Protein AF-A0A349Z4Z2-F1 (afdb_monomer)

Sequence (347 aa):
CITGTKEQMMAISGTLSLHGIATVAIDLPLHGSRGFDVDGDGADDISATFVSPTHFMNLASLPTARDNVRQGMADLLGLRLGLNAVADMTATQAIDLDVSKVSVMGVSLGAITGANFAAMANSTLGNDTLDGMFAINAASLESPASGIATFLMESPDFGPLLKALLLSESSEDFVAYVGQVYGENATEAQLREAYTDFVALLDAEARAEVEAVFAQFNFAAQTILDAGDPTAYAGMLGATTPVHFMSVVGDGGENLPDQVNPVVTSLPLAGQHPMAAMIGLEQVTSTISSETGTVSGQVRFNSGAHASSLSPAADPAVTREMQLQVGGFIKSEAQALPITNTDVVAN

Solvent-accessible surface area (backbone atoms only — not comparable to full-atom values): 17744 Å² total; per-residue (Å²): 69,65,58,36,43,38,72,55,50,61,62,39,41,64,56,26,45,78,48,74,39,86,82,86,74,69,58,46,72,28,14,53,96,44,37,40,53,86,85,72,84,83,55,56,72,46,14,12,40,84,62,38,56,56,64,47,48,26,85,94,42,45,62,54,22,20,47,40,41,44,46,35,21,50,51,50,51,51,49,44,45,49,55,76,65,71,72,63,83,51,98,76,64,75,67,81,77,65,67,87,72,34,64,48,75,22,34,26,55,41,11,36,31,40,47,43,27,51,22,56,28,49,42,81,79,87,39,74,72,62,27,59,47,39,39,52,52,30,38,36,29,30,34,32,46,8,34,60,40,54,20,42,62,65,6,73,65,47,11,39,39,56,52,26,57,51,32,61,78,73,30,72,66,53,42,51,48,42,41,72,76,62,35,96,76,59,49,71,70,52,36,25,53,45,36,58,54,52,59,69,70,45,54,77,66,61,42,48,53,54,50,49,51,51,51,54,49,34,55,55,44,34,67,58,25,40,92,44,27,38,69,76,27,25,54,52,20,45,73,60,36,38,35,45,35,39,39,36,60,17,65,88,64,88,35,48,40,24,47,52,49,18,46,66,54,99,48,86,59,17,4,26,53,33,34,40,51,50,29,67,44,49,80,44,66,57,60,46,71,36,96,89,52,64,43,61,24,30,38,37,19,26,41,36,45,59,54,22,55,58,37,50,83,71,28,52,68,44,13,51,42,46,41,49,24,49,27,43,17,60,62,47,60,19,18,27,45,53,59,89,57,55,89,45,39,42,130

Mean predicted aligned error: 3.77 Å

pLDDT: mean 95.5, std 4.07, range [72.81, 98.94]

Secondary structure (DSSP, 8-state):
-TT--GGGGHHHHHHHHHTT------PPTTSGGG-B-SSSSSS-SB-TTTT-THHHH-TT-HHHHHHHHHHHHHHHHHHHHHHTT----STT------TTS-EEEEETHHHHHHHHHHHHHTS--S-HHHHHHH--SEEEEES--B-HHHHHHH-TTTHHHHHHHHHHHH-HHHHHHHHHHT-TT--HHHHHHHHHHHHHHS-HHHHHHHHHHHHHHHHHHHHHHGGGSGGGTHHHHHHHS-EEEEEE---SSSSPPPSSS-SS-SSTTSBHHHHHHHHTPPB--S-EE-SSS---EEEEESS--TTTTT-TTS-HHHHHHHHHHHHHHHHTTTSEE--S-GGGB--

Foldseek 3Di:
DLQDAQCLCVLLQVLLVVLVHHDDGHGQAQEDPRADDPPPPPDGPQHSNRHNSCSCCVLVDNLSVLVSLVVLLVVLQVVLLCVVVDDPPDPVSPDDDPSQQAEDEAFESGLFSRLQNQLVLCDDPVDPVSNSSSHHLAYEHFWYKFLVLFQQCVFLVRNLLVLLVLCCVVPPPLVVQCCVPPNDDDDSVRSSVSSVVVLVPDDPVVNVVSVVSSVVSSVVSSVSNVSSTLLVRLLSSLVGHAYEYEWACAQVPPAHGARGFACDGPDCCIGRVNSCVSSVAAEDLAKDFAPPDAHHHYWYFNHDYRPLCSDCPTPVVSVVQSSCQVSVCSSVSRRMRHGPDSVGTDD

Radius of gyration: 20.99 Å; Cα contacts (8 Å, |Δi|>4): 675; chains: 1; bounding box: 56×49×62 Å

Structure (mmCIF, N/CA/C/O backbone):
data_AF-A0A349Z4Z2-F1
#
_entry.id   AF-A0A349Z4Z2-F1
#
loop_
_atom_site.group_PDB
_atom_site.id
_atom_site.type_symbol
_atom_site.label_atom_id
_atom_site.label_alt_id
_atom_site.label_comp_id
_atom_site.label_asym_id
_atom_site.label_entity_id
_atom_site.label_seq_id
_atom_site.pdbx_PDB_ins_code
_atom_site.Cartn_x
_atom_site.Cartn_y
_atom_site.Cartn_z
_atom_site.occupancy
_atom_site.B_iso_or_equiv
_atom_site.auth_seq_id
_atom_site.auth_comp_id
_atom_site.auth_asym_id
_atom_site.auth_atom_id
_atom_site.pdbx_PDB_model_num
ATOM 1 N N . CYS A 1 1 ? -4.699 3.036 -3.491 1.00 81.69 1 CYS A N 1
ATOM 2 C CA . CYS A 1 1 ? -3.727 2.643 -4.540 1.00 81.69 1 CYS A CA 1
ATOM 3 C C . CYS A 1 1 ? -2.928 3.841 -5.034 1.00 81.69 1 CYS A C 1
ATOM 5 O O . CYS A 1 1 ? -3.409 4.955 -4.882 1.00 81.69 1 CYS A O 1
ATOM 7 N N . ILE A 1 2 ? -1.750 3.605 -5.630 1.00 85.00 2 ILE A N 1
ATOM 8 C CA . ILE A 1 2 ? -0.845 4.644 -6.180 1.00 85.00 2 ILE A CA 1
ATOM 9 C C . ILE A 1 2 ? -1.419 5.418 -7.383 1.00 85.00 2 ILE A C 1
ATOM 11 O O . ILE A 1 2 ? -0.947 6.488 -7.730 1.00 85.00 2 ILE A O 1
ATOM 15 N N . THR A 1 3 ? -2.460 4.890 -8.019 1.00 85.25 3 THR A N 1
ATOM 16 C CA . THR A 1 3 ? -3.234 5.582 -9.063 1.00 85.25 3 THR A CA 1
ATOM 17 C C . THR A 1 3 ? -4.627 5.980 -8.569 1.00 85.25 3 THR A C 1
ATOM 19 O O . THR A 1 3 ? -5.519 6.285 -9.353 1.00 85.25 3 THR A O 1
ATOM 22 N N . GLY A 1 4 ? -4.860 5.908 -7.255 1.00 89.69 4 GLY A N 1
ATOM 23 C CA . GLY A 1 4 ? -6.179 6.087 -6.657 1.00 89.69 4 GLY A CA 1
ATOM 24 C C . GLY A 1 4 ? -6.554 7.537 -6.373 1.00 89.69 4 GLY A C 1
ATOM 25 O O . GLY A 1 4 ? -5.747 8.451 -6.533 1.00 89.69 4 GLY A O 1
ATOM 26 N N . THR A 1 5 ? -7.781 7.725 -5.888 1.00 95.06 5 THR A N 1
ATOM 27 C CA . THR A 1 5 ? -8.272 8.987 -5.313 1.00 95.06 5 THR A CA 1
ATOM 28 C C . THR A 1 5 ? -9.048 8.703 -4.033 1.00 95.06 5 THR A C 1
ATOM 30 O O . THR A 1 5 ? -9.507 7.576 -3.811 1.00 95.06 5 THR A O 1
ATOM 33 N N . LYS A 1 6 ? -9.239 9.718 -3.188 1.00 94.94 6 LYS A N 1
ATOM 34 C CA . LYS A 1 6 ? -10.041 9.606 -1.960 1.00 94.94 6 LYS A CA 1
ATOM 35 C C . LYS A 1 6 ? -11.474 9.122 -2.211 1.00 94.94 6 LYS A C 1
ATOM 37 O O . LYS A 1 6 ? -12.029 8.408 -1.378 1.00 94.94 6 LYS A O 1
ATOM 42 N N . GLU A 1 7 ? -12.069 9.448 -3.361 1.00 95.69 7 GLU A N 1
ATOM 43 C CA . GLU A 1 7 ? -13.436 9.052 -3.724 1.00 95.69 7 GLU A CA 1
ATOM 44 C C . GLU A 1 7 ? -13.587 7.535 -3.889 1.00 95.69 7 GLU A C 1
ATOM 46 O O . GLU A 1 7 ? -14.691 7.018 -3.724 1.00 95.69 7 GLU A O 1
ATOM 51 N N . GLN A 1 8 ? -12.501 6.794 -4.136 1.00 95.06 8 GLN A N 1
ATOM 52 C CA . GLN A 1 8 ? -12.546 5.329 -4.220 1.00 95.06 8 GLN A CA 1
ATOM 53 C C . GLN A 1 8 ? -13.017 4.678 -2.914 1.00 95.06 8 GLN A C 1
ATOM 55 O O . GLN A 1 8 ? -13.591 3.590 -2.950 1.00 95.06 8 GLN A O 1
ATOM 60 N N . MET A 1 9 ? -12.874 5.360 -1.771 1.00 94.69 9 MET A N 1
ATOM 61 C CA . MET A 1 9 ? -13.427 4.885 -0.500 1.00 94.69 9 MET A CA 1
ATOM 62 C C . MET A 1 9 ? -14.948 4.710 -0.539 1.00 94.69 9 MET A C 1
ATOM 64 O O . MET A 1 9 ? -15.474 3.869 0.188 1.00 94.69 9 MET A O 1
ATOM 68 N N . MET A 1 10 ? -15.660 5.403 -1.438 1.00 95.19 10 MET A N 1
ATOM 69 C CA . MET A 1 10 ? -17.103 5.221 -1.635 1.00 95.19 10 MET A CA 1
ATOM 70 C C . MET A 1 10 ? -17.493 3.767 -1.927 1.00 95.19 10 MET A C 1
ATOM 72 O O . MET A 1 10 ? -18.607 3.369 -1.588 1.00 95.19 10 MET A O 1
ATOM 76 N N . ALA A 1 11 ? -16.587 2.968 -2.502 1.00 95.75 11 ALA A N 1
ATOM 77 C CA . ALA A 1 11 ? -16.817 1.552 -2.776 1.00 95.75 11 ALA A CA 1
ATOM 78 C C . ALA A 1 11 ? -17.067 0.715 -1.507 1.00 95.75 11 ALA A C 1
ATOM 80 O O . ALA A 1 11 ? -17.774 -0.291 -1.575 1.00 95.75 11 ALA A O 1
ATOM 81 N N . ILE A 1 12 ? -16.530 1.134 -0.354 1.00 96.50 12 ILE A N 1
ATOM 82 C CA . ILE A 1 12 ? -16.706 0.452 0.937 1.00 96.50 12 ILE A CA 1
ATOM 83 C C . ILE A 1 12 ? -17.481 1.290 1.967 1.00 96.50 12 ILE A C 1
ATOM 85 O O . ILE A 1 12 ? -18.069 0.724 2.890 1.00 96.50 12 ILE A O 1
ATOM 89 N N . SER A 1 13 ? -17.578 2.615 1.796 1.00 96.25 13 SER A N 1
ATOM 90 C CA . SER A 1 13 ? -18.285 3.514 2.728 1.00 96.25 13 SER A CA 1
ATOM 91 C C . SER A 1 13 ? -19.721 3.078 3.033 1.00 96.25 13 SER A C 1
ATOM 93 O O . SER A 1 13 ? -20.191 3.264 4.154 1.00 96.25 13 SER A O 1
ATOM 95 N N . GLY A 1 14 ? -20.424 2.466 2.072 1.00 94.69 14 GLY A N 1
ATOM 96 C CA . GLY A 1 14 ? -21.762 1.907 2.298 1.00 94.69 14 GLY A CA 1
ATOM 97 C C . GLY A 1 14 ? -21.765 0.786 3.344 1.00 94.69 14 GLY A C 1
ATOM 98 O O . GLY A 1 14 ? -22.567 0.813 4.277 1.00 94.69 14 GLY A O 1
ATOM 99 N N . THR A 1 15 ? -20.828 -0.159 3.238 1.00 94.88 15 THR A N 1
ATOM 100 C CA . THR A 1 15 ? -20.646 -1.244 4.214 1.00 94.88 15 THR A CA 1
ATOM 101 C C . THR A 1 15 ? -20.227 -0.692 5.576 1.00 94.88 15 THR A C 1
ATOM 103 O O . THR A 1 15 ? -20.811 -1.066 6.590 1.00 94.88 15 THR A O 1
ATOM 106 N N . LEU A 1 16 ? -19.292 0.262 5.617 1.00 96.88 16 LEU A N 1
ATOM 107 C CA . LEU A 1 16 ? -18.886 0.924 6.864 1.00 96.88 16 LEU A CA 1
ATOM 108 C C . LEU A 1 16 ? -20.066 1.646 7.538 1.00 96.88 16 LEU A C 1
ATOM 110 O O . LEU A 1 16 ? -20.285 1.487 8.739 1.00 96.88 16 LEU A O 1
ATOM 114 N N . SER A 1 17 ? -20.902 2.332 6.757 1.00 95.62 17 SER A N 1
ATOM 115 C CA . SER A 1 17 ? -22.096 3.022 7.261 1.00 95.62 17 SER A CA 1
ATOM 116 C C . SER A 1 17 ? -23.118 2.052 7.864 1.00 95.62 17 SER A C 1
ATOM 118 O O . SER A 1 17 ? -23.676 2.330 8.923 1.00 95.62 17 SER A O 1
ATOM 120 N N . LEU A 1 18 ? -23.327 0.875 7.256 1.00 95.19 18 LEU A N 1
ATOM 121 C CA . LEU A 1 18 ? -24.173 -0.188 7.832 1.00 95.19 18 LEU A CA 1
ATOM 122 C C . LEU A 1 18 ? -23.632 -0.712 9.173 1.00 95.19 18 LEU A C 1
ATOM 124 O O . LEU A 1 18 ? -24.392 -1.218 10.002 1.00 95.19 18 LEU A O 1
ATOM 128 N N . HIS A 1 19 ? -22.327 -0.572 9.399 1.00 95.31 19 HIS A N 1
ATOM 129 C CA . HIS A 1 19 ? -21.660 -0.890 10.656 1.00 95.31 19 HIS A CA 1
ATOM 130 C C . HIS A 1 19 ? -21.615 0.285 11.650 1.00 95.31 19 HIS A C 1
ATOM 132 O O . HIS A 1 19 ? -21.109 0.103 12.756 1.00 95.31 19 HIS A O 1
ATOM 138 N N . GLY A 1 20 ? -22.202 1.440 11.312 1.00 94.31 20 GLY A N 1
ATOM 139 C CA . GLY A 1 20 ? -22.216 2.638 12.157 1.00 94.31 20 GLY A CA 1
ATOM 140 C C . GLY A 1 20 ? -20.911 3.434 12.116 1.00 94.31 20 GLY A C 1
ATOM 141 O O . GLY A 1 20 ? -20.623 4.172 13.051 1.00 94.31 20 GLY A O 1
ATOM 142 N N . ILE A 1 21 ? -20.110 3.262 11.064 1.00 95.56 21 ILE A N 1
ATOM 143 C CA . ILE A 1 21 ? -18.795 3.887 10.912 1.00 95.56 21 ILE A CA 1
ATOM 144 C C . ILE A 1 21 ? -18.890 4.980 9.848 1.00 95.56 21 ILE A C 1
ATOM 146 O O . ILE A 1 21 ? -19.243 4.711 8.698 1.00 95.56 21 ILE A O 1
ATOM 150 N N . ALA A 1 22 ? -18.542 6.209 10.223 1.00 94.44 22 ALA A N 1
ATOM 151 C CA . ALA A 1 22 ? -18.366 7.304 9.278 1.00 94.44 22 ALA A CA 1
ATOM 152 C C . ALA A 1 22 ? -17.003 7.195 8.577 1.00 94.44 22 ALA A C 1
ATOM 154 O O . ALA A 1 22 ? -15.995 6.858 9.199 1.00 94.44 22 ALA A O 1
ATOM 155 N N . THR A 1 23 ? -16.959 7.506 7.283 1.00 95.06 23 THR A N 1
ATOM 156 C CA . THR A 1 23 ? -15.724 7.476 6.489 1.00 95.06 23 THR A CA 1
ATOM 157 C C . THR A 1 23 ? -15.252 8.891 6.189 1.00 95.06 23 THR A C 1
ATOM 159 O O . THR A 1 23 ? -16.008 9.705 5.662 1.00 95.06 23 THR A O 1
ATOM 162 N N . VAL A 1 24 ? -13.980 9.166 6.478 1.00 95.00 24 VAL A N 1
ATOM 163 C CA . VAL A 1 24 ? -13.286 10.397 6.084 1.00 95.00 24 VAL A CA 1
ATOM 164 C C . VAL A 1 24 ? -12.062 9.997 5.270 1.00 95.00 24 VAL A C 1
ATOM 166 O O . VAL A 1 24 ? -11.309 9.119 5.686 1.00 95.00 24 VAL A O 1
ATOM 169 N N . ALA A 1 25 ? -11.874 10.614 4.105 1.00 95.75 25 ALA A N 1
ATOM 170 C CA . ALA A 1 25 ? -10.791 10.288 3.185 1.00 95.75 25 ALA A CA 1
ATOM 171 C C . ALA A 1 25 ? -10.134 11.564 2.651 1.00 95.75 25 ALA A C 1
ATOM 173 O O . ALA A 1 25 ? -10.809 12.562 2.390 1.00 95.75 25 ALA A O 1
ATOM 174 N N . ILE A 1 26 ? -8.816 11.514 2.474 1.00 96.44 26 ILE A N 1
ATOM 175 C CA . ILE A 1 26 ? -8.006 12.590 1.899 1.00 96.44 26 ILE A CA 1
ATOM 176 C C . ILE A 1 26 ? -7.135 12.026 0.782 1.00 96.44 26 ILE A C 1
ATOM 178 O O . ILE A 1 26 ? -6.801 10.841 0.788 1.00 96.44 26 ILE A O 1
ATOM 182 N N . ASP A 1 27 ? -6.763 12.876 -0.171 1.00 97.12 27 ASP A N 1
ATOM 183 C CA . ASP A 1 27 ? -5.806 12.493 -1.203 1.00 97.12 27 ASP A CA 1
ATOM 184 C C . ASP A 1 27 ? -4.379 12.510 -0.644 1.00 97.12 27 ASP A C 1
ATOM 186 O O . ASP A 1 27 ? -3.985 13.426 0.088 1.00 97.12 27 ASP A O 1
ATOM 190 N N . LEU A 1 28 ? -3.583 11.516 -1.036 1.00 96.00 28 LEU A N 1
ATOM 191 C CA . LEU A 1 28 ? -2.134 11.524 -0.836 1.00 96.00 28 LEU A CA 1
ATOM 192 C C . LEU A 1 28 ? -1.466 12.609 -1.703 1.00 96.00 28 LEU A C 1
ATOM 194 O O . LEU A 1 28 ? -2.082 13.110 -2.648 1.00 96.00 28 LEU A O 1
ATOM 198 N N . PRO A 1 29 ? -0.207 12.991 -1.413 1.00 95.81 29 PRO A N 1
ATOM 199 C CA . PRO A 1 29 ? 0.546 13.895 -2.279 1.00 95.81 29 PRO A CA 1
ATOM 200 C C . PRO A 1 29 ? 0.513 13.432 -3.741 1.00 95.81 29 PRO A C 1
ATOM 202 O O . PRO A 1 29 ? 0.676 12.241 -4.007 1.00 95.81 29 PRO A O 1
ATOM 205 N N . LEU A 1 30 ? 0.304 14.365 -4.676 1.00 95.75 30 LEU A N 1
ATOM 206 C CA . LEU A 1 30 ? 0.238 14.112 -6.124 1.00 95.75 30 LEU A CA 1
ATOM 207 C C . LEU A 1 30 ? -0.927 13.225 -6.592 1.00 95.75 30 LEU A C 1
ATOM 209 O O . LEU A 1 30 ? -0.918 12.785 -7.736 1.00 95.75 30 LEU A O 1
ATOM 213 N N . HIS A 1 31 ? -1.917 12.938 -5.747 1.00 96.50 31 HIS A N 1
ATOM 214 C CA . HIS A 1 31 ? -3.093 12.150 -6.125 1.00 96.50 31 HIS A CA 1
ATOM 215 C C . HIS A 1 31 ? -4.357 13.005 -6.151 1.00 96.50 31 HIS A C 1
ATOM 217 O O . HIS A 1 31 ? -4.459 13.982 -5.409 1.00 96.50 31 HIS A O 1
ATOM 223 N N . GLY A 1 32 ? -5.347 12.595 -6.947 1.00 94.38 32 GLY A N 1
ATOM 224 C CA . GLY A 1 32 ? -6.675 13.211 -6.978 1.00 94.38 32 GLY A CA 1
ATOM 225 C C . GLY A 1 32 ? -6.595 14.733 -7.085 1.00 94.38 32 GLY A C 1
ATOM 226 O O . GLY A 1 32 ? -5.944 15.262 -7.975 1.00 94.38 32 GLY A O 1
ATOM 227 N N . SER A 1 33 ? -7.192 15.455 -6.136 1.00 94.25 33 SER A N 1
ATOM 228 C CA . SER A 1 33 ? -7.185 16.927 -6.133 1.00 94.25 33 SER A CA 1
ATOM 229 C C . SER A 1 33 ? -5.870 17.567 -5.653 1.00 94.25 33 SER A C 1
ATOM 231 O O . SER A 1 33 ? -5.866 18.731 -5.258 1.00 94.25 33 SER A O 1
ATOM 233 N N . ARG A 1 34 ? -4.770 16.810 -5.596 1.00 94.75 34 ARG A N 1
ATOM 234 C CA . ARG A 1 34 ? -3.436 17.270 -5.171 1.00 94.75 34 ARG A CA 1
ATOM 235 C C . ARG A 1 34 ? -2.372 17.103 -6.257 1.00 94.75 34 ARG A C 1
ATOM 237 O O . ARG A 1 34 ? -1.184 17.101 -5.923 1.00 94.75 34 ARG A O 1
ATOM 244 N N . GLY A 1 35 ? -2.778 16.922 -7.512 1.00 92.88 35 GLY A N 1
ATOM 245 C CA . GLY A 1 35 ? -1.884 17.109 -8.650 1.00 92.88 35 GLY A CA 1
ATOM 246 C C . GLY A 1 35 ? -1.591 18.589 -8.911 1.00 92.88 35 GLY A C 1
ATOM 247 O O . GLY A 1 35 ? -2.119 19.475 -8.230 1.00 92.88 35 GLY A O 1
ATOM 248 N N . PHE A 1 36 ? -0.686 18.839 -9.853 1.00 94.81 36 PHE A N 1
ATOM 249 C CA . PHE A 1 36 ? -0.315 20.186 -10.275 1.00 94.81 36 PHE A CA 1
ATOM 250 C C . PHE A 1 36 ? -0.578 20.373 -11.765 1.00 94.81 36 PHE A C 1
ATOM 252 O O . PHE A 1 36 ? 0.026 19.677 -12.580 1.00 94.81 36 PHE A O 1
ATOM 259 N N . ASP A 1 37 ? -1.416 21.356 -12.074 1.00 94.25 37 ASP A N 1
ATOM 260 C CA . ASP A 1 37 ? -1.573 21.996 -13.380 1.00 94.25 37 ASP A CA 1
ATOM 261 C C . ASP A 1 37 ? -0.584 23.175 -13.441 1.00 94.25 37 ASP A C 1
ATOM 263 O O . ASP A 1 37 ? -0.714 24.151 -12.687 1.00 94.25 37 ASP A O 1
ATOM 267 N N . VAL A 1 38 ? 0.479 23.040 -14.238 1.00 95.56 38 VAL A N 1
ATOM 268 C CA . VAL A 1 38 ? 1.568 24.026 -14.305 1.00 95.56 38 VAL A CA 1
ATOM 269 C C . VAL A 1 38 ? 1.420 24.998 -15.473 1.00 95.56 38 VAL A C 1
ATOM 271 O O . VAL A 1 38 ? 2.078 26.045 -15.458 1.00 95.56 38 VAL A O 1
ATOM 274 N N . ASP A 1 39 ? 0.571 24.693 -16.456 1.00 94.94 39 ASP A N 1
ATOM 275 C CA . ASP A 1 39 ? 0.337 25.531 -17.635 1.00 94.94 39 ASP A CA 1
ATOM 276 C C . ASP A 1 39 ? -1.037 26.236 -17.651 1.00 94.94 39 ASP A C 1
ATOM 278 O O . ASP A 1 39 ? -1.237 27.201 -18.399 1.00 94.94 39 ASP A O 1
ATOM 282 N N . GLY A 1 40 ? -1.922 25.867 -16.726 1.00 93.56 40 GLY A N 1
ATOM 283 C CA . GLY A 1 40 ? -3.224 26.471 -16.478 1.00 93.56 40 GLY A CA 1
ATOM 284 C C . GLY A 1 40 ? -4.322 26.008 -17.434 1.00 93.56 40 GLY A C 1
ATOM 285 O O . GLY A 1 40 ? -5.300 26.750 -17.605 1.00 93.56 40 GLY A O 1
ATOM 286 N N . ASP A 1 41 ? -4.172 24.857 -18.094 1.00 94.81 41 ASP A N 1
ATOM 287 C CA . ASP A 1 41 ? -5.155 24.331 -19.047 1.00 94.81 41 ASP A CA 1
ATOM 288 C C . ASP A 1 41 ? -6.332 23.578 -18.38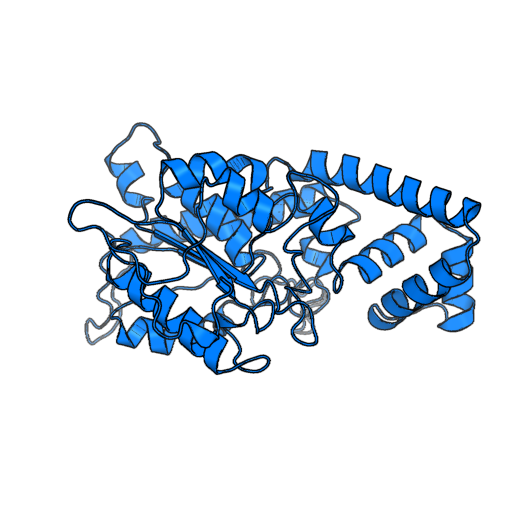9 1.00 94.81 41 ASP A C 1
ATOM 290 O O . ASP A 1 41 ? -7.349 23.304 -19.042 1.00 94.81 41 ASP A O 1
ATOM 294 N N . GLY A 1 42 ? -6.253 23.342 -17.075 1.00 91.94 42 GLY A N 1
ATOM 295 C CA . GLY A 1 42 ? -7.256 22.644 -16.279 1.00 91.94 42 GLY A CA 1
ATOM 296 C C . GLY A 1 42 ? -7.048 21.131 -16.168 1.00 91.94 42 GLY A C 1
ATOM 297 O O . GLY A 1 42 ? -7.907 20.464 -15.580 1.00 91.94 42 GLY A O 1
ATOM 298 N N . ALA A 1 43 ? -5.958 20.585 -16.709 1.00 93.81 43 ALA A N 1
ATOM 299 C CA . ALA A 1 43 ? -5.499 19.221 -16.497 1.00 93.81 43 ALA A CA 1
ATOM 300 C C . ALA A 1 43 ? -4.206 19.208 -15.667 1.00 93.81 43 ALA A C 1
ATOM 302 O O . ALA A 1 43 ? -3.375 20.102 -15.747 1.00 93.81 43 ALA A O 1
ATOM 303 N N . ASP A 1 44 ? -4.029 18.175 -14.843 1.00 94.56 44 ASP A N 1
ATOM 304 C CA . ASP A 1 44 ? -2.777 18.028 -14.102 1.00 94.56 44 ASP A CA 1
ATOM 305 C C . ASP A 1 44 ? -1.650 17.588 -15.048 1.00 94.56 44 ASP A C 1
ATOM 307 O O . ASP A 1 44 ? -1.784 16.575 -15.734 1.00 94.56 44 ASP A O 1
ATOM 311 N N . ASP A 1 45 ? -0.502 18.259 -14.978 1.00 94.81 45 ASP A N 1
ATOM 312 C CA . ASP A 1 45 ? 0.761 17.828 -15.589 1.00 94.81 45 ASP A CA 1
ATOM 313 C C . ASP A 1 45 ? 1.541 16.881 -14.672 1.00 94.81 45 ASP A C 1
ATOM 315 O O . ASP A 1 45 ? 2.250 15.975 -15.116 1.00 94.81 45 ASP A O 1
ATOM 319 N N . ILE A 1 46 ? 1.418 17.085 -13.357 1.00 94.00 46 ILE A N 1
ATOM 320 C CA . ILE A 1 46 ? 2.116 16.300 -12.337 1.00 94.00 46 ILE A CA 1
ATOM 321 C C . ILE A 1 46 ? 1.083 15.652 -11.423 1.00 94.00 46 ILE A C 1
ATOM 323 O O . ILE A 1 46 ? 0.672 16.213 -10.407 1.00 94.00 46 ILE A O 1
ATOM 327 N N . SER A 1 47 ? 0.681 14.435 -11.782 1.00 94.81 47 SER A N 1
ATOM 328 C CA . SER A 1 47 ? -0.230 13.611 -10.986 1.00 94.81 47 SER A CA 1
ATOM 329 C C . SER A 1 47 ? 0.122 12.129 -11.082 1.00 94.81 47 SER A C 1
ATOM 331 O O . SER A 1 47 ? 0.409 11.622 -12.167 1.00 94.81 47 SER A O 1
ATOM 333 N N . ALA A 1 48 ? 0.079 11.436 -9.945 1.00 95.00 48 ALA A N 1
ATOM 334 C CA . ALA A 1 48 ? 0.175 9.983 -9.844 1.00 95.00 48 ALA A CA 1
ATOM 335 C C . ALA A 1 48 ? -1.126 9.281 -10.261 1.00 95.00 48 ALA A C 1
ATOM 337 O O . ALA A 1 48 ? -1.104 8.142 -10.722 1.00 95.00 48 ALA A O 1
ATOM 338 N N . THR A 1 49 ? -2.255 9.982 -10.135 1.00 93.31 49 THR A N 1
ATOM 339 C CA . THR A 1 49 ? -3.577 9.488 -10.531 1.00 93.31 49 THR A CA 1
ATOM 340 C C . THR A 1 49 ? -3.809 9.654 -12.030 1.00 93.31 49 THR A C 1
ATOM 342 O O . THR A 1 49 ? -4.244 8.710 -12.684 1.00 93.31 49 THR A O 1
ATOM 345 N N . PHE A 1 50 ? -3.567 10.856 -12.562 1.00 92.94 50 PHE A N 1
ATOM 346 C CA . PHE A 1 50 ? -4.051 11.236 -13.894 1.00 92.94 50 PHE A CA 1
ATOM 347 C C . PHE A 1 50 ? -2.981 11.219 -14.986 1.00 92.94 50 PHE A C 1
ATOM 349 O O . PHE A 1 50 ? -3.343 11.159 -16.158 1.00 92.94 50 PHE A O 1
ATOM 356 N N . VAL A 1 51 ? -1.692 11.243 -14.621 1.00 93.06 51 VAL A N 1
ATOM 357 C CA . VAL A 1 51 ? -0.591 11.313 -15.596 1.00 93.06 51 VAL A CA 1
ATOM 358 C C . VAL A 1 51 ? 0.278 10.066 -15.555 1.00 93.06 51 VAL A C 1
ATOM 360 O O . VAL A 1 51 ? 0.302 9.307 -16.518 1.00 93.06 51 VAL A O 1
ATOM 363 N N . SER A 1 52 ? 0.979 9.826 -14.445 1.00 92.00 52 SER A N 1
ATOM 364 C CA . SER A 1 52 ? 1.852 8.660 -14.311 1.00 92.00 52 SER A CA 1
ATOM 365 C C . SER A 1 52 ? 2.050 8.273 -12.848 1.00 92.00 52 SER A C 1
ATOM 367 O O . SER A 1 52 ? 2.490 9.118 -12.062 1.00 92.00 52 SER A O 1
ATOM 369 N N . PRO A 1 53 ? 1.869 6.991 -12.468 1.00 88.31 53 PRO A N 1
ATOM 370 C CA . PRO A 1 53 ? 2.176 6.522 -11.113 1.00 88.31 53 PRO A CA 1
ATOM 371 C C . PRO A 1 53 ? 3.645 6.760 -10.724 1.00 88.31 53 PRO A C 1
ATOM 373 O O . PRO A 1 53 ? 3.979 6.826 -9.538 1.00 88.31 53 PRO A O 1
ATOM 376 N N . THR A 1 54 ? 4.534 6.937 -11.707 1.00 90.69 54 THR A N 1
ATOM 377 C CA . THR A 1 54 ? 5.952 7.221 -11.468 1.00 90.69 54 THR A CA 1
ATOM 378 C C . THR A 1 54 ? 6.190 8.605 -10.866 1.00 90.69 54 THR A C 1
ATOM 380 O O . THR A 1 54 ? 7.208 8.792 -10.206 1.00 90.69 54 THR A O 1
ATOM 383 N N . HIS A 1 55 ? 5.251 9.551 -10.980 1.00 93.44 55 HIS A N 1
ATOM 384 C CA . HIS A 1 55 ? 5.384 10.880 -10.374 1.00 93.44 55 HIS A CA 1
ATOM 385 C C . HIS A 1 55 ? 5.478 10.832 -8.848 1.00 93.44 55 HIS A C 1
ATOM 387 O O . HIS A 1 55 ? 6.225 11.606 -8.249 1.00 93.44 55 HIS A O 1
ATOM 393 N N . PHE A 1 56 ? 4.778 9.891 -8.212 1.00 92.81 56 PHE A N 1
ATOM 394 C CA . PHE A 1 56 ? 4.887 9.700 -6.769 1.00 92.81 56 PHE A CA 1
ATOM 395 C C . PHE A 1 56 ? 6.260 9.144 -6.368 1.00 92.81 56 PHE A C 1
ATOM 397 O O . PHE A 1 56 ? 6.838 9.589 -5.376 1.00 92.81 56 PHE A O 1
ATOM 404 N N . MET A 1 57 ? 6.781 8.193 -7.153 1.00 88.00 57 MET A N 1
ATOM 405 C CA . MET A 1 57 ? 8.040 7.489 -6.883 1.00 88.00 57 MET A CA 1
ATOM 406 C C . MET A 1 57 ? 9.295 8.207 -7.384 1.00 88.00 57 MET A C 1
ATOM 408 O O . MET A 1 57 ? 10.387 7.856 -6.951 1.00 88.00 57 MET A O 1
ATOM 412 N N . ASN A 1 58 ? 9.147 9.168 -8.293 1.00 86.88 58 ASN A N 1
ATOM 413 C CA . ASN A 1 58 ? 10.187 10.033 -8.844 1.00 86.88 58 ASN A CA 1
ATOM 414 C C . ASN A 1 58 ? 11.576 9.364 -8.913 1.00 86.88 58 ASN A C 1
ATOM 416 O O . ASN A 1 58 ? 12.453 9.644 -8.096 1.00 86.88 58 ASN A O 1
ATOM 420 N N . LEU A 1 59 ? 11.782 8.472 -9.888 1.00 83.88 59 LEU A N 1
ATOM 421 C CA . LEU A 1 59 ? 13.033 7.704 -10.003 1.00 83.88 59 LEU A CA 1
ATOM 422 C C . LEU A 1 59 ? 14.276 8.589 -10.178 1.00 83.88 59 LEU A C 1
ATOM 424 O O . LEU A 1 59 ? 15.367 8.191 -9.777 1.00 83.88 59 LEU A O 1
ATOM 428 N N . ALA A 1 60 ? 14.104 9.801 -10.712 1.00 83.81 60 ALA A N 1
ATOM 429 C CA . ALA A 1 60 ? 15.168 10.794 -10.837 1.00 83.81 60 ALA A CA 1
ATOM 430 C C . ALA A 1 60 ? 15.561 11.433 -9.488 1.00 83.81 60 ALA A C 1
ATOM 432 O O . ALA A 1 60 ? 16.676 11.928 -9.334 1.00 83.81 60 ALA A O 1
ATOM 433 N N . SER A 1 61 ? 14.662 11.427 -8.498 1.00 89.75 61 SER A N 1
ATOM 434 C CA . SER A 1 61 ? 14.879 11.972 -7.156 1.00 89.75 61 SER A CA 1
ATOM 435 C C . SER A 1 61 ? 14.147 11.136 -6.105 1.00 89.75 61 SER A C 1
ATOM 437 O O . SER A 1 61 ? 13.084 11.493 -5.596 1.00 89.75 61 SER A O 1
ATOM 439 N N . LEU A 1 62 ? 14.767 10.028 -5.704 1.00 92.69 62 LEU A N 1
ATOM 440 C CA . LEU A 1 62 ? 14.230 9.130 -4.676 1.00 92.69 62 LEU A CA 1
ATOM 441 C C . LEU A 1 62 ? 13.976 9.777 -3.296 1.00 92.69 62 LEU A C 1
ATOM 443 O O . LEU A 1 62 ? 13.060 9.324 -2.602 1.00 92.69 62 LEU A O 1
ATOM 447 N N . PRO A 1 63 ? 14.679 10.851 -2.868 1.00 95.25 63 PRO A N 1
ATOM 448 C CA . PRO A 1 63 ? 14.267 11.604 -1.683 1.00 95.25 63 PRO A CA 1
ATOM 449 C C . PRO A 1 63 ? 12.848 12.173 -1.793 1.00 95.25 63 PRO A C 1
ATOM 451 O O . PRO A 1 63 ? 12.143 12.224 -0.790 1.00 95.25 63 PRO A O 1
ATOM 454 N N . THR A 1 64 ? 12.400 12.541 -2.998 1.00 93.44 64 THR A N 1
ATOM 455 C CA . THR A 1 64 ? 11.026 13.004 -3.234 1.00 93.44 64 THR A CA 1
ATOM 456 C C . THR A 1 64 ? 10.020 11.897 -2.942 1.00 93.44 64 THR A C 1
ATOM 458 O O . THR A 1 64 ? 9.032 12.149 -2.264 1.00 93.44 64 THR A O 1
ATOM 461 N N . ALA A 1 65 ? 10.288 10.661 -3.365 1.00 92.81 65 ALA A N 1
ATOM 462 C CA . ALA A 1 65 ? 9.421 9.528 -3.048 1.00 92.81 65 ALA A CA 1
ATOM 463 C C . ALA A 1 65 ? 9.363 9.224 -1.553 1.00 92.81 65 ALA A C 1
ATOM 465 O O . ALA A 1 65 ? 8.277 9.061 -0.995 1.00 92.81 65 ALA A O 1
ATOM 466 N N . ARG A 1 66 ? 10.523 9.218 -0.882 1.00 95.81 66 ARG A N 1
ATOM 467 C CA . ARG A 1 66 ? 10.592 9.085 0.580 1.00 95.81 66 ARG A CA 1
ATOM 468 C C . ARG A 1 66 ? 9.721 10.142 1.259 1.00 95.81 66 ARG A C 1
ATOM 470 O O . ARG A 1 66 ? 8.937 9.827 2.155 1.00 95.81 66 ARG A O 1
ATOM 477 N N . ASP A 1 67 ? 9.872 11.395 0.843 1.00 96.19 67 ASP A N 1
ATOM 478 C CA . ASP A 1 67 ? 9.190 12.518 1.476 1.00 96.19 67 ASP A CA 1
ATOM 479 C C . ASP A 1 67 ? 7.698 12.554 1.123 1.00 96.19 67 ASP A C 1
ATOM 481 O O . ASP A 1 67 ? 6.902 12.901 1.987 1.00 96.19 67 ASP A O 1
ATOM 485 N N . ASN A 1 68 ? 7.285 12.080 -0.056 1.00 95.94 68 ASN A N 1
ATOM 486 C CA . ASN A 1 68 ? 5.876 11.871 -0.396 1.00 95.94 68 ASN A CA 1
ATOM 487 C C . ASN A 1 68 ? 5.203 10.861 0.553 1.00 95.94 68 ASN A C 1
ATOM 489 O O . ASN A 1 68 ? 4.107 11.122 1.055 1.00 95.94 68 ASN A O 1
ATOM 493 N N . VAL A 1 69 ? 5.862 9.737 0.864 1.00 96.00 69 VAL A N 1
ATOM 494 C CA . VAL A 1 69 ? 5.338 8.744 1.824 1.00 96.00 69 VAL A CA 1
ATOM 495 C C . VAL A 1 69 ? 5.252 9.332 3.236 1.00 96.00 69 VAL A C 1
ATOM 497 O O . VAL A 1 69 ? 4.226 9.203 3.909 1.00 96.00 69 VAL A O 1
ATOM 500 N N . ARG A 1 70 ? 6.299 10.038 3.681 1.00 96.81 70 ARG A N 1
ATOM 501 C CA . ARG A 1 70 ? 6.317 10.701 4.998 1.00 96.81 70 ARG A CA 1
ATOM 502 C C . ARG A 1 70 ? 5.288 11.822 5.103 1.00 96.81 70 ARG A C 1
ATOM 504 O O . ARG A 1 70 ? 4.680 11.985 6.159 1.00 96.81 70 ARG A O 1
ATOM 511 N N . GLN A 1 71 ? 5.076 12.574 4.029 1.00 96.81 71 GLN A N 1
ATOM 512 C CA . GLN A 1 71 ? 4.054 13.610 3.972 1.00 96.81 71 GLN A CA 1
ATOM 513 C C . GLN A 1 71 ? 2.659 12.989 4.044 1.00 96.81 71 GLN A C 1
ATOM 515 O O . GLN A 1 71 ? 1.839 13.480 4.806 1.00 96.81 71 GLN A O 1
ATOM 520 N N . GLY A 1 72 ? 2.406 11.868 3.358 1.00 96.81 72 GLY A N 1
ATOM 521 C CA . GLY A 1 72 ? 1.146 11.128 3.491 1.00 96.81 72 GLY A CA 1
ATOM 522 C C . GLY A 1 72 ? 0.851 10.704 4.935 1.00 96.81 72 GLY A C 1
ATOM 523 O O . GLY A 1 72 ? -0.261 10.889 5.426 1.00 96.81 72 GLY A O 1
ATOM 524 N N . MET A 1 73 ? 1.863 10.208 5.653 1.00 97.25 73 MET A N 1
ATOM 525 C CA . MET A 1 73 ? 1.758 9.922 7.090 1.00 97.25 73 MET A CA 1
ATOM 526 C C . MET A 1 73 ? 1.450 11.189 7.910 1.00 97.25 73 MET A C 1
ATOM 528 O O . MET A 1 73 ? 0.565 11.167 8.766 1.00 97.25 73 MET A O 1
ATOM 532 N N . ALA A 1 74 ? 2.157 12.295 7.656 1.00 97.75 74 ALA A N 1
ATOM 533 C CA . ALA A 1 74 ? 1.939 13.564 8.352 1.00 97.75 74 ALA A CA 1
ATOM 534 C C . ALA A 1 74 ? 0.540 14.149 8.088 1.00 97.75 74 ALA A C 1
ATOM 536 O O . ALA A 1 74 ? -0.091 14.669 9.006 1.00 97.75 74 ALA A O 1
ATOM 537 N N . ASP A 1 75 ? 0.031 14.014 6.864 1.00 98.19 75 ASP A N 1
ATOM 538 C CA . ASP A 1 75 ? -1.307 14.454 6.476 1.00 98.19 75 ASP A CA 1
ATOM 539 C C . ASP A 1 75 ? -2.388 13.652 7.220 1.00 98.19 75 ASP A C 1
ATOM 541 O O . ASP A 1 75 ? -3.355 14.236 7.708 1.00 98.19 75 ASP A O 1
ATOM 545 N N . LEU A 1 76 ? -2.203 12.336 7.390 1.00 98.25 76 LEU A N 1
ATOM 546 C CA . LEU A 1 76 ? -3.104 11.497 8.192 1.00 98.25 76 LEU A CA 1
ATOM 547 C C . LEU A 1 76 ? -3.053 11.846 9.689 1.00 98.25 76 LEU A C 1
ATOM 549 O O . LEU A 1 76 ? -4.101 11.899 10.332 1.00 98.25 76 LEU A O 1
ATOM 553 N N . LEU A 1 77 ? -1.872 12.155 10.242 1.00 98.12 77 LEU A N 1
ATOM 554 C CA . LEU A 1 77 ? -1.746 12.681 11.612 1.00 98.12 77 LEU A CA 1
ATOM 555 C C . LEU A 1 77 ? -2.488 14.015 11.765 1.00 98.12 77 LEU A C 1
ATOM 557 O O . LEU A 1 77 ? -3.234 14.205 12.726 1.00 98.12 77 LEU A O 1
ATOM 561 N N . GLY A 1 78 ? -2.325 14.923 10.800 1.00 97.50 78 GLY A N 1
ATOM 562 C CA . GLY A 1 78 ? -3.031 16.202 10.766 1.00 97.50 78 GLY A CA 1
ATOM 563 C C . GLY A 1 78 ? -4.547 16.030 10.674 1.00 97.50 78 GLY A C 1
ATOM 564 O O . GLY A 1 78 ? -5.282 16.676 11.423 1.00 97.50 78 GLY A O 1
ATOM 565 N N . LEU A 1 79 ? -5.017 15.117 9.820 1.00 96.94 79 LEU A N 1
ATOM 566 C CA . LEU A 1 79 ? -6.431 14.764 9.709 1.00 96.94 79 LEU A CA 1
ATOM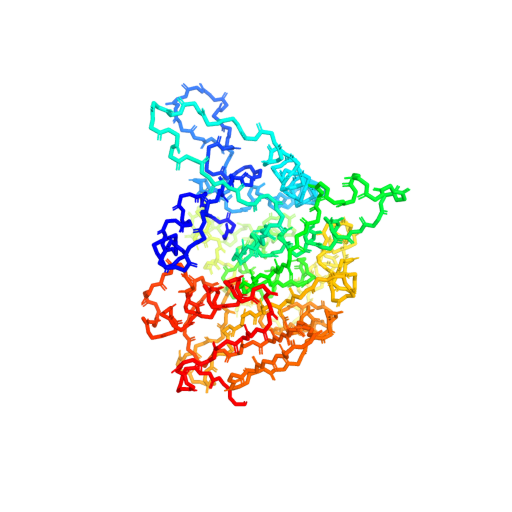 567 C C . LEU A 1 79 ? -6.966 14.235 11.040 1.00 96.94 79 LEU A C 1
ATOM 569 O O . LEU A 1 79 ? -7.970 14.740 11.536 1.00 96.94 79 LEU A O 1
ATOM 573 N N . ARG A 1 80 ? -6.277 13.263 11.647 1.00 97.25 80 ARG A N 1
ATOM 574 C CA . ARG A 1 80 ? -6.670 12.673 12.929 1.00 97.25 80 ARG A CA 1
ATOM 575 C C . ARG A 1 80 ? -6.767 13.716 14.037 1.00 97.25 80 ARG A C 1
ATOM 577 O O . ARG A 1 80 ? -7.737 13.694 14.796 1.00 97.25 80 ARG A O 1
ATOM 584 N N . LEU A 1 81 ? -5.805 14.634 14.107 1.00 96.00 81 LEU A N 1
ATOM 585 C CA . LEU A 1 81 ? -5.840 15.746 15.051 1.00 96.00 81 LEU A CA 1
ATOM 586 C C . LEU A 1 81 ? -7.040 16.662 14.777 1.00 96.00 81 LEU A C 1
ATOM 588 O O . LEU A 1 81 ? -7.763 17.012 15.709 1.00 96.00 81 LEU A O 1
ATOM 592 N N . GLY A 1 82 ? -7.275 17.001 13.506 1.00 94.88 82 GLY A N 1
ATOM 593 C CA . GLY A 1 82 ? -8.390 17.835 13.059 1.00 94.88 82 GLY A CA 1
ATOM 594 C C . GLY A 1 82 ? -9.768 17.251 13.380 1.00 94.88 82 GLY A C 1
ATOM 595 O O . GLY A 1 82 ? -10.689 18.014 13.669 1.00 94.88 82 GLY A O 1
ATOM 596 N N . LEU A 1 83 ? -9.907 15.918 13.422 1.00 94.06 83 LEU A N 1
ATOM 597 C CA . LEU A 1 83 ? -11.161 15.260 13.812 1.00 94.06 83 LEU A CA 1
ATOM 598 C C . LEU A 1 83 ? -11.625 15.650 15.225 1.00 94.06 83 LEU A C 1
ATOM 600 O O . LEU A 1 83 ? -12.826 15.729 15.459 1.00 94.06 83 LEU A O 1
ATOM 604 N N . ASN A 1 84 ? -10.706 15.986 16.139 1.00 92.44 84 ASN A N 1
ATOM 605 C CA . ASN A 1 84 ? -11.054 16.442 17.494 1.00 92.44 84 ASN A CA 1
ATOM 606 C C . ASN A 1 84 ? -11.748 17.818 17.522 1.00 92.44 84 ASN A C 1
ATOM 608 O O . ASN A 1 84 ? -12.254 18.228 18.565 1.00 92.44 84 ASN A O 1
ATOM 612 N N . ALA A 1 85 ? -11.746 18.548 16.405 1.00 89.75 85 ALA A N 1
ATOM 613 C CA . ALA A 1 85 ? -12.303 19.891 16.282 1.00 89.75 85 ALA A CA 1
ATOM 614 C C . ALA A 1 85 ? -13.421 19.983 15.229 1.00 89.75 85 ALA A C 1
ATOM 616 O O . ALA A 1 85 ? -13.751 21.084 14.783 1.00 89.75 85 ALA A O 1
ATOM 617 N N . VAL A 1 86 ? -13.997 18.850 14.808 1.00 85.62 86 VAL A N 1
ATOM 618 C CA . VAL A 1 86 ? -15.112 18.840 13.850 1.00 85.62 86 VAL A CA 1
ATOM 619 C C . VAL A 1 86 ? -16.292 19.601 14.446 1.00 85.62 86 VAL A C 1
ATOM 621 O O . VAL A 1 86 ? -16.850 19.221 15.473 1.00 85.62 86 VAL A O 1
ATOM 624 N N . ALA A 1 87 ? -16.662 20.695 13.786 1.00 78.12 87 ALA A N 1
ATOM 625 C CA . ALA A 1 87 ? -17.847 21.465 14.112 1.00 78.12 87 ALA A CA 1
ATOM 626 C C . ALA A 1 87 ? -18.984 21.036 13.188 1.00 78.12 87 ALA A C 1
ATOM 628 O O . ALA A 1 87 ? -18.864 21.113 11.962 1.00 78.12 87 ALA A O 1
ATOM 629 N N . ASP A 1 88 ? -20.100 20.612 13.772 1.00 78.75 88 ASP A N 1
ATOM 630 C CA . ASP A 1 88 ? -21.299 20.346 12.998 1.00 78.75 88 ASP A CA 1
ATOM 631 C C . ASP A 1 88 ? -21.945 21.661 12.550 1.00 78.75 88 ASP A C 1
ATOM 633 O O . ASP A 1 88 ? -22.595 22.370 13.320 1.00 78.75 88 ASP A O 1
ATOM 637 N N . MET A 1 89 ? -21.737 21.987 11.277 1.00 79.44 89 MET A N 1
ATOM 638 C CA . MET A 1 89 ? -22.310 23.168 10.633 1.00 79.44 89 MET A CA 1
ATOM 639 C C . MET A 1 89 ? -23.620 22.854 9.895 1.00 79.44 89 MET A C 1
ATOM 641 O O . MET A 1 89 ? -24.164 23.721 9.207 1.00 79.44 89 MET A O 1
ATOM 645 N N . THR A 1 90 ? -24.127 21.622 9.992 1.00 79.25 90 THR A N 1
ATOM 646 C CA . THR A 1 90 ? -25.384 21.224 9.356 1.00 79.25 90 THR A CA 1
ATOM 647 C C . THR A 1 90 ? -26.575 21.761 10.145 1.00 79.25 90 THR A C 1
ATOM 649 O O . THR A 1 90 ? -26.581 21.804 11.374 1.00 79.25 90 THR A O 1
ATOM 652 N N . ALA A 1 91 ? -27.639 22.145 9.438 1.00 78.38 91 ALA A N 1
ATOM 653 C CA . ALA A 1 91 ? -28.856 22.655 10.075 1.00 78.38 91 ALA A CA 1
ATOM 654 C C . ALA A 1 91 ? -29.549 21.614 10.978 1.00 78.38 91 ALA A C 1
ATOM 656 O O . ALA A 1 91 ? -30.359 21.975 11.827 1.00 78.38 91 ALA A O 1
ATOM 657 N N . THR A 1 92 ? -29.251 20.329 10.774 1.00 80.06 92 THR A N 1
ATOM 658 C CA . THR A 1 92 ? -29.885 19.188 11.442 1.00 80.06 92 THR A CA 1
ATOM 659 C C . THR A 1 92 ? -29.062 18.599 12.580 1.00 80.06 92 THR A C 1
ATOM 661 O O . THR A 1 92 ? -29.527 17.640 13.184 1.00 80.06 92 THR A O 1
ATOM 664 N N . GLN A 1 93 ? -27.868 19.129 12.856 1.00 75.12 93 GLN A N 1
ATOM 665 C CA . GLN A 1 93 ? -26.899 18.495 13.754 1.00 75.12 93 GLN A CA 1
ATOM 666 C C . GLN A 1 93 ? -26.634 17.015 13.387 1.00 75.12 93 GLN A C 1
ATOM 668 O O . GLN A 1 93 ? -26.698 16.121 14.227 1.00 75.12 93 GLN A O 1
ATOM 673 N N . ALA A 1 94 ? -26.456 16.738 12.091 1.00 72.81 94 ALA A N 1
ATOM 674 C CA . ALA A 1 94 ? -26.330 15.377 11.569 1.00 72.81 94 ALA A CA 1
ATOM 675 C C . ALA A 1 94 ? -24.911 14.783 11.666 1.00 72.81 94 ALA A C 1
ATOM 677 O O . ALA A 1 94 ? -24.735 13.608 11.348 1.00 72.81 94 ALA A O 1
ATOM 678 N N . ILE A 1 95 ? -23.903 15.567 12.054 1.00 79.75 95 ILE A N 1
ATOM 679 C CA . ILE A 1 95 ? -22.514 15.123 12.187 1.00 79.75 95 ILE A CA 1
ATOM 680 C C . ILE A 1 95 ? -22.253 14.785 13.656 1.00 79.75 95 ILE A C 1
ATOM 682 O O . ILE A 1 95 ? -21.892 15.645 14.455 1.00 79.75 95 ILE A O 1
ATOM 686 N N . ASP A 1 96 ? -22.404 13.504 13.984 1.00 81.81 96 ASP A N 1
ATOM 687 C CA . ASP A 1 96 ? -22.084 12.940 15.296 1.00 81.81 96 ASP A CA 1
ATOM 688 C C . ASP A 1 96 ? -20.910 11.961 15.146 1.00 81.81 96 ASP A C 1
ATOM 690 O O . ASP A 1 96 ? -21.068 10.849 14.638 1.00 81.81 96 ASP A O 1
ATOM 694 N N . LEU A 1 97 ? -19.704 12.418 15.494 1.00 88.88 97 LEU A N 1
ATOM 695 C CA . LEU A 1 97 ? -18.475 11.628 15.413 1.00 88.88 97 LEU A CA 1
ATOM 696 C C . LEU A 1 97 ? -17.960 11.327 16.819 1.00 88.88 97 LEU A C 1
ATOM 698 O O . LEU A 1 97 ? -17.576 12.236 17.557 1.00 88.88 97 LEU A O 1
ATOM 702 N N . ASP A 1 98 ? -17.857 10.043 17.157 1.00 91.56 98 ASP A N 1
ATOM 703 C CA . ASP A 1 98 ? -17.133 9.610 18.348 1.00 91.56 98 ASP A CA 1
ATOM 704 C C . ASP A 1 98 ? -15.623 9.630 18.070 1.00 91.56 98 ASP A C 1
ATOM 706 O O . ASP A 1 98 ? -15.036 8.684 17.540 1.00 91.56 98 ASP A O 1
ATOM 710 N N . VAL A 1 99 ? -14.979 10.738 18.435 1.00 90.94 99 VAL A N 1
ATOM 711 C CA . VAL A 1 99 ? -13.538 10.958 18.232 1.00 90.94 99 VAL A CA 1
ATOM 712 C C . VAL A 1 99 ? -12.647 10.066 19.106 1.00 90.94 99 VAL A C 1
ATOM 714 O O . VAL A 1 99 ? -11.427 10.088 18.935 1.00 90.94 99 VAL A O 1
ATOM 717 N N . SER A 1 100 ? -13.228 9.277 20.019 1.00 92.25 100 SER A N 1
ATOM 718 C CA . SER A 1 100 ? -12.515 8.225 20.755 1.00 92.25 100 SER A CA 1
ATOM 719 C C . SER A 1 100 ? -12.474 6.888 20.005 1.00 92.25 100 SER A C 1
ATOM 721 O O . SER A 1 100 ? -11.714 6.001 20.382 1.00 92.25 100 SER A O 1
ATOM 723 N N . LYS A 1 101 ? -13.249 6.745 18.920 1.00 95.81 101 LYS A N 1
ATOM 724 C CA . LYS A 1 101 ? -13.371 5.514 18.126 1.00 95.81 101 LYS A CA 1
ATOM 725 C C . LYS A 1 101 ? -12.925 5.723 16.688 1.00 95.81 101 LYS A C 1
ATOM 727 O O . LYS A 1 101 ? -13.688 5.559 15.738 1.00 95.81 101 LYS A O 1
ATOM 732 N N . VAL A 1 102 ? -11.659 6.089 16.522 1.00 97.69 102 VAL A N 1
ATOM 733 C CA . VAL A 1 102 ? -11.059 6.307 15.201 1.00 97.69 102 VAL A CA 1
ATOM 734 C C . VAL A 1 102 ? -10.235 5.089 14.806 1.00 97.69 102 VAL A C 1
ATOM 736 O O . VAL A 1 102 ? -9.509 4.541 15.621 1.00 97.69 102 VAL A O 1
ATOM 739 N N . SER A 1 103 ? -10.344 4.636 13.562 1.00 98.50 103 SER A N 1
ATOM 740 C CA . SER A 1 103 ? -9.525 3.559 12.988 1.00 98.50 103 SER A CA 1
ATOM 741 C C . SER A 1 103 ? -9.065 3.966 11.594 1.00 98.50 103 SER A C 1
ATOM 743 O O . SER A 1 103 ? -9.658 4.859 10.988 1.00 98.50 103 SER A O 1
ATOM 745 N N . VAL A 1 104 ? -8.024 3.318 11.076 1.00 98.50 104 VAL A N 1
ATOM 746 C CA . VAL A 1 104 ? -7.542 3.552 9.709 1.00 98.50 104 VAL A CA 1
ATOM 747 C C . VAL A 1 104 ? -7.797 2.338 8.831 1.00 98.50 104 VAL A C 1
ATOM 749 O O . VAL A 1 104 ? -7.586 1.201 9.247 1.00 98.50 104 VAL A O 1
ATOM 752 N N . MET A 1 105 ? -8.225 2.595 7.598 1.00 97.50 105 MET A N 1
ATOM 753 C CA . MET A 1 105 ? -8.203 1.616 6.522 1.00 97.50 105 MET A CA 1
A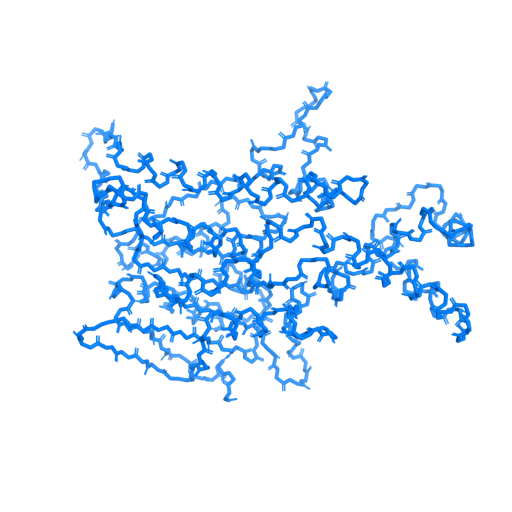TOM 754 C C . MET A 1 105 ? -7.344 2.153 5.384 1.00 97.50 105 MET A C 1
ATOM 756 O O . MET A 1 105 ? -7.423 3.335 5.050 1.00 97.50 105 MET A O 1
ATOM 760 N N . GLY A 1 106 ? -6.558 1.283 4.764 1.00 97.56 106 GLY A N 1
ATOM 761 C CA . GLY A 1 106 ? -5.844 1.618 3.545 1.00 97.56 106 GLY A CA 1
ATOM 762 C C . GLY A 1 106 ? -5.746 0.435 2.598 1.00 97.56 106 GLY A C 1
ATOM 763 O O . GLY A 1 106 ? -5.807 -0.718 3.018 1.00 97.56 106 GLY A O 1
ATOM 764 N N . VAL A 1 107 ? -5.546 0.749 1.318 1.00 97.88 107 VAL A N 1
ATOM 765 C CA . VAL A 1 107 ? -5.266 -0.227 0.259 1.00 97.88 107 VAL A CA 1
ATOM 766 C C . VAL A 1 107 ? -3.983 0.169 -0.456 1.00 97.88 107 VAL A C 1
ATOM 768 O O . VAL A 1 107 ? -3.845 1.329 -0.882 1.00 97.88 107 VAL A O 1
ATOM 771 N N . SER A 1 108 ? -3.063 -0.783 -0.629 1.00 97.25 108 SER A N 1
ATOM 772 C CA . SER A 1 108 ? -1.804 -0.587 -1.355 1.00 97.25 108 SER A CA 1
ATOM 773 C C . SER A 1 108 ? -0.979 0.556 -0.747 1.00 97.25 108 SER A C 1
ATOM 775 O O . SER A 1 108 ? -0.704 0.541 0.448 1.00 97.25 108 SER A O 1
ATOM 777 N N . LEU A 1 109 ? -0.639 1.598 -1.514 1.00 96.81 109 LEU A N 1
ATOM 778 C CA . LEU A 1 109 ? 0.036 2.797 -1.010 1.00 96.81 109 LEU A CA 1
ATOM 779 C C . LEU A 1 109 ? -0.693 3.440 0.185 1.00 96.81 109 LEU A C 1
ATOM 781 O O . LEU A 1 109 ? -0.040 3.883 1.123 1.00 96.81 109 LEU A O 1
ATOM 785 N N . GLY A 1 110 ? -2.031 3.425 0.200 1.00 97.38 110 GLY A N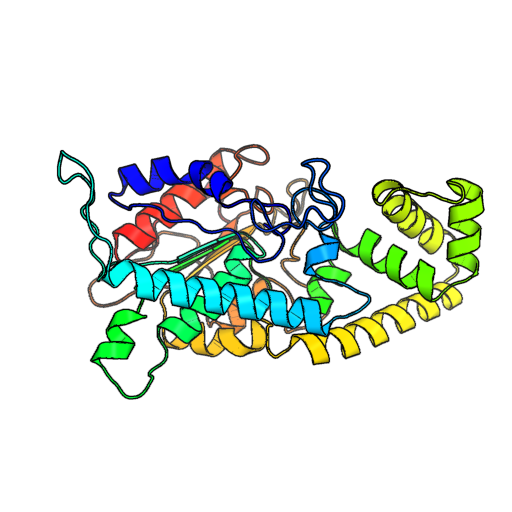 1
ATOM 786 C CA . GLY A 1 110 ? -2.809 3.911 1.343 1.00 97.38 110 GLY A CA 1
ATOM 787 C C . GLY A 1 110 ? -2.659 3.022 2.581 1.00 97.38 110 GLY A C 1
ATOM 788 O O . GLY A 1 110 ? -2.675 3.526 3.699 1.00 97.38 110 GLY A O 1
ATOM 789 N N . ALA A 1 111 ? -2.469 1.711 2.394 1.00 98.38 111 ALA A N 1
ATOM 790 C CA . ALA A 1 111 ? -2.167 0.772 3.473 1.00 98.38 111 ALA A CA 1
ATOM 791 C C . ALA A 1 111 ? -0.725 0.948 3.982 1.00 98.38 111 ALA A C 1
ATOM 793 O O . ALA A 1 111 ? -0.493 0.904 5.183 1.00 98.38 111 ALA A O 1
ATOM 794 N N . ILE A 1 112 ? 0.230 1.221 3.089 1.00 98.31 112 ILE A N 1
ATOM 795 C CA . ILE A 1 112 ? 1.629 1.542 3.419 1.00 98.31 112 ILE A CA 1
ATOM 796 C C . ILE A 1 112 ? 1.700 2.810 4.281 1.00 98.31 112 ILE A C 1
ATOM 798 O O . ILE A 1 112 ? 2.225 2.782 5.393 1.00 98.31 112 ILE A O 1
ATOM 802 N N . THR A 1 113 ? 1.108 3.916 3.821 1.00 97.75 113 THR A N 1
ATOM 803 C CA . THR A 1 113 ? 1.072 5.163 4.601 1.00 97.75 113 THR A CA 1
ATOM 804 C C . THR A 1 113 ? 0.211 5.024 5.853 1.00 97.75 113 THR A C 1
ATOM 806 O O . THR A 1 113 ? 0.544 5.601 6.884 1.00 97.75 113 THR A O 1
ATOM 809 N N . GLY A 1 114 ? -0.875 4.246 5.783 1.00 98.19 114 GLY A N 1
ATOM 810 C CA . GLY A 1 114 ? -1.770 3.960 6.903 1.00 98.19 114 GLY A CA 1
ATOM 811 C C . GLY A 1 114 ? -1.095 3.165 8.019 1.00 98.19 114 GLY A C 1
ATOM 812 O O . GLY A 1 114 ? -1.306 3.475 9.187 1.00 98.19 114 GLY A O 1
ATOM 813 N N . ALA A 1 115 ? -0.233 2.204 7.677 1.00 98.56 115 ALA A N 1
ATOM 814 C CA . ALA A 1 115 ? 0.585 1.454 8.628 1.00 98.56 115 ALA A CA 1
ATOM 815 C C . ALA A 1 115 ? 1.567 2.372 9.371 1.00 98.56 115 ALA A C 1
ATOM 817 O O . ALA A 1 115 ? 1.625 2.350 10.601 1.00 98.56 115 ALA A O 1
ATOM 818 N N . ASN A 1 116 ? 2.287 3.226 8.634 1.00 98.44 116 ASN A N 1
ATOM 819 C CA . ASN A 1 116 ? 3.215 4.198 9.220 1.00 98.44 116 ASN A CA 1
ATOM 820 C C . ASN A 1 116 ? 2.473 5.202 10.119 1.00 98.44 116 ASN A C 1
ATOM 822 O O . ASN A 1 116 ? 2.904 5.480 11.238 1.00 98.44 116 ASN A O 1
ATOM 826 N N . PHE A 1 117 ? 1.326 5.708 9.650 1.00 98.69 117 PHE A N 1
ATOM 827 C CA . PHE A 1 117 ? 0.442 6.577 10.425 1.00 98.69 117 PHE A CA 1
ATOM 828 C C . PHE A 1 117 ? -0.014 5.907 11.719 1.00 98.69 117 PHE A C 1
ATOM 830 O O . PHE A 1 117 ? 0.160 6.499 12.775 1.00 98.69 117 PHE A O 1
ATOM 837 N N . ALA A 1 118 ? -0.550 4.688 11.658 1.00 98.56 118 ALA A N 1
ATOM 838 C CA . ALA A 1 118 ? -1.053 3.970 12.825 1.00 98.56 118 ALA A CA 1
ATOM 839 C C . ALA A 1 118 ? 0.036 3.746 13.884 1.00 98.56 118 ALA A C 1
ATOM 841 O O . ALA A 1 118 ? -0.192 4.002 15.065 1.00 98.56 118 ALA A O 1
ATOM 842 N N . ALA A 1 119 ? 1.242 3.357 13.453 1.00 98.19 119 ALA A N 1
ATOM 843 C CA . ALA A 1 119 ? 2.389 3.203 14.344 1.00 98.19 119 ALA A CA 1
ATOM 844 C C . ALA A 1 119 ? 2.704 4.505 15.098 1.00 98.19 119 ALA A C 1
ATOM 846 O O . ALA A 1 119 ? 2.856 4.498 16.319 1.00 98.19 119 ALA A O 1
ATOM 847 N N . MET A 1 120 ? 2.761 5.627 14.374 1.00 97.88 120 MET A N 1
ATOM 848 C CA . MET A 1 120 ? 3.089 6.936 14.943 1.00 97.88 120 MET A CA 1
ATOM 849 C C . MET A 1 120 ? 1.949 7.537 15.768 1.00 97.88 120 MET A C 1
ATOM 851 O O . MET A 1 120 ? 2.204 8.138 16.808 1.00 97.88 120 MET A O 1
ATOM 855 N N . ALA A 1 121 ? 0.702 7.376 15.332 1.00 98.25 121 ALA A N 1
ATOM 856 C CA . ALA A 1 121 ? -0.489 7.908 15.987 1.00 98.25 121 ALA A CA 1
ATOM 857 C C . ALA A 1 121 ? -0.674 7.349 17.405 1.00 98.25 121 ALA A C 1
ATOM 859 O O . ALA A 1 121 ? -1.123 8.066 18.294 1.00 98.25 121 ALA A O 1
ATOM 860 N N . ASN A 1 122 ? -0.269 6.094 17.616 1.00 98.06 122 ASN A N 1
ATOM 861 C CA . ASN A 1 122 ? -0.301 5.419 18.913 1.00 98.06 122 ASN A CA 1
ATOM 862 C C . ASN A 1 122 ? 1.056 5.444 19.646 1.00 98.06 122 ASN A C 1
ATOM 864 O O . ASN A 1 122 ? 1.238 4.741 20.641 1.00 98.06 122 ASN A O 1
ATOM 868 N N . SER A 1 123 ? 2.022 6.238 19.171 1.00 95.69 123 SER A N 1
ATOM 869 C CA . SER A 1 123 ? 3.276 6.487 19.889 1.00 95.69 123 SER A CA 1
ATOM 870 C C . SER A 1 123 ? 3.103 7.619 20.908 1.00 95.69 123 SER A C 1
ATOM 872 O O . SER A 1 123 ? 2.370 8.575 20.668 1.00 95.69 123 SER A O 1
ATOM 874 N N . THR A 1 124 ? 3.776 7.520 22.059 1.00 94.88 124 THR A N 1
ATOM 875 C CA . THR A 1 124 ? 3.667 8.543 23.110 1.00 94.88 124 THR A CA 1
ATOM 876 C C . THR A 1 124 ? 4.558 9.752 22.823 1.00 94.88 124 THR A C 1
ATOM 878 O O . THR A 1 124 ? 5.751 9.623 22.541 1.00 94.88 124 THR A O 1
ATOM 881 N N . LEU A 1 125 ? 3.988 10.945 22.971 1.00 94.69 125 LEU A N 1
ATOM 882 C CA . LEU A 1 125 ? 4.684 12.230 23.020 1.00 94.69 125 LEU A CA 1
ATOM 883 C C . LEU A 1 125 ? 5.086 12.606 24.459 1.00 94.69 125 LEU A C 1
ATOM 885 O O . LEU A 1 125 ? 5.590 13.706 24.696 1.00 94.69 125 LEU A O 1
ATOM 889 N N . GLY A 1 126 ? 4.851 11.718 25.432 1.00 96.44 126 GLY A N 1
ATOM 890 C CA . GLY A 1 126 ? 5.026 11.984 26.859 1.00 96.44 126 GLY A CA 1
ATOM 891 C C . GLY A 1 126 ? 3.938 12.890 27.442 1.00 96.44 126 GLY A C 1
ATOM 892 O O . GLY A 1 126 ? 4.167 13.544 28.462 1.00 96.44 126 GLY A O 1
ATOM 893 N N . ASN A 1 127 ? 2.779 12.977 26.782 1.00 97.19 127 ASN A N 1
ATOM 894 C CA . ASN A 1 127 ? 1.649 13.786 27.216 1.00 97.19 127 ASN A CA 1
ATOM 895 C C . ASN A 1 127 ? 0.333 13.073 26.895 1.00 97.19 127 ASN A C 1
ATOM 897 O O . ASN A 1 127 ? -0.138 13.137 25.765 1.00 97.19 127 ASN A O 1
ATOM 901 N N . ASP A 1 128 ? -0.302 12.491 27.912 1.00 95.75 128 ASP A N 1
ATOM 902 C CA . ASP A 1 128 ? -1.523 11.685 27.769 1.00 95.75 128 ASP A CA 1
ATOM 903 C C . ASP A 1 128 ? -2.661 12.394 27.015 1.00 95.75 128 ASP A C 1
ATOM 905 O O . ASP A 1 128 ? -3.442 11.759 26.311 1.00 95.75 128 ASP A O 1
ATOM 909 N N . THR A 1 129 ? -2.775 13.721 27.147 1.00 94.44 129 THR A N 1
ATOM 910 C CA . THR A 1 129 ? -3.808 14.488 26.435 1.00 94.44 129 THR A CA 1
ATOM 911 C C . THR A 1 129 ? -3.517 14.565 24.940 1.00 94.44 129 THR A C 1
ATOM 913 O O . THR A 1 129 ? -4.425 14.364 24.139 1.00 94.44 129 THR A O 1
ATOM 916 N N . LEU A 1 130 ? -2.270 14.851 24.555 1.00 94.88 130 LEU A N 1
ATOM 917 C CA . LEU A 1 130 ? -1.883 14.877 23.143 1.00 94.88 130 LEU A CA 1
ATOM 918 C C . LEU A 1 130 ? -1.873 13.467 22.550 1.00 94.88 130 LEU A C 1
ATOM 920 O O . LEU A 1 130 ? -2.359 13.285 21.439 1.00 94.88 130 LEU A O 1
ATOM 924 N N . ASP A 1 131 ? -1.400 12.479 23.305 1.00 96.75 131 ASP A N 1
ATOM 925 C CA . ASP A 1 131 ? -1.405 11.072 22.904 1.00 96.75 131 ASP A CA 1
ATOM 926 C C . ASP A 1 131 ? -2.841 10.624 22.582 1.00 96.75 131 ASP A C 1
ATOM 928 O O . ASP A 1 131 ? -3.109 10.098 21.503 1.00 96.75 131 ASP A O 1
ATOM 932 N N . GLY A 1 132 ? -3.807 10.955 23.449 1.00 96.00 132 GLY A N 1
ATOM 933 C CA . GLY A 1 132 ? -5.226 10.679 23.213 1.00 96.00 132 GLY A CA 1
ATOM 934 C C . GLY A 1 132 ? -5.831 11.398 21.997 1.00 96.00 132 GLY A C 1
ATOM 935 O O . GLY A 1 132 ? -6.790 10.897 21.413 1.00 96.00 132 GLY A O 1
ATOM 936 N N . MET A 1 133 ? -5.281 12.542 21.574 1.00 96.38 133 MET A N 1
ATOM 937 C CA . MET A 1 133 ? -5.748 13.262 20.379 1.00 96.38 133 MET A CA 1
ATOM 938 C C . MET A 1 133 ? -5.319 12.597 19.067 1.00 96.38 133 MET A C 1
ATOM 940 O O . MET A 1 133 ? -5.997 12.784 18.052 1.00 96.38 133 MET A O 1
ATOM 944 N N . PHE A 1 134 ? -4.210 11.853 19.076 1.00 97.81 134 PHE A N 1
ATOM 945 C CA . PHE A 1 134 ? -3.721 11.111 17.914 1.00 97.81 134 PHE A CA 1
ATOM 946 C C . PHE A 1 134 ? -4.157 9.649 17.919 1.00 97.81 134 PHE A C 1
ATOM 948 O O . PHE A 1 134 ? -4.309 9.080 16.840 1.00 97.81 134 PHE A O 1
ATOM 955 N N . ALA A 1 135 ? -4.414 9.069 19.091 1.00 97.94 135 ALA A N 1
ATOM 956 C CA . ALA A 1 135 ? -4.684 7.648 19.222 1.00 97.94 135 ALA A CA 1
ATOM 957 C C . ALA A 1 135 ? -5.813 7.145 18.299 1.00 97.94 135 ALA A C 1
ATOM 959 O O . ALA A 1 135 ? -6.826 7.829 18.073 1.00 97.94 135 ALA A O 1
ATOM 960 N N . ILE A 1 136 ? -5.618 5.931 17.780 1.00 98.44 136 ILE A N 1
ATOM 961 C CA . ILE A 1 136 ? -6.579 5.167 16.979 1.00 98.44 136 ILE A CA 1
ATOM 962 C C . ILE A 1 136 ? -6.726 3.743 17.532 1.00 98.44 136 ILE A C 1
ATOM 964 O O . ILE A 1 136 ? -5.788 3.179 18.093 1.00 98.44 136 ILE A O 1
ATOM 968 N N . ASN A 1 137 ? -7.886 3.128 17.316 1.00 98.25 137 ASN A N 1
ATOM 969 C CA . ASN A 1 137 ? -8.239 1.830 17.888 1.00 98.25 137 ASN A CA 1
ATOM 970 C C . ASN A 1 137 ? -7.738 0.649 17.054 1.00 98.25 137 ASN A C 1
ATOM 972 O O . ASN A 1 137 ? -7.478 -0.413 17.611 1.00 98.25 137 ASN A O 1
ATOM 976 N N . ALA A 1 138 ? -7.640 0.800 15.730 1.00 98.50 138 ALA A N 1
ATOM 977 C CA . ALA A 1 138 ? -7.317 -0.307 14.836 1.00 98.50 138 ALA A CA 1
ATOM 978 C C . ALA A 1 138 ? -6.789 0.158 13.471 1.00 98.50 138 ALA A C 1
ATOM 980 O O . ALA A 1 138 ? -7.105 1.259 13.004 1.00 98.50 138 ALA A O 1
ATOM 981 N N . ALA A 1 139 ? -6.045 -0.727 12.803 1.00 98.81 139 ALA A N 1
ATOM 982 C CA . ALA A 1 139 ? -5.629 -0.580 11.412 1.00 98.81 139 ALA A CA 1
ATOM 983 C C . ALA A 1 139 ? -6.091 -1.781 10.569 1.00 98.81 139 ALA A C 1
ATOM 985 O O . ALA A 1 139 ? -5.806 -2.928 10.906 1.00 98.81 139 ALA A O 1
ATOM 986 N N . SER A 1 140 ? -6.786 -1.519 9.461 1.00 98.81 140 SER A N 1
ATOM 987 C CA . SER A 1 140 ? -7.167 -2.518 8.457 1.00 98.81 140 SER A CA 1
ATOM 988 C C . SER A 1 140 ? -6.434 -2.232 7.144 1.00 98.81 140 SER A C 1
ATOM 990 O O . SER A 1 140 ? -6.597 -1.173 6.538 1.00 98.81 140 SER A O 1
ATOM 992 N N . LEU A 1 141 ? -5.555 -3.138 6.734 1.00 98.88 141 LEU A N 1
ATOM 993 C CA . LEU A 1 141 ? -4.542 -2.891 5.717 1.00 98.88 141 LEU A CA 1
ATOM 994 C C . LEU A 1 141 ? -4.651 -3.940 4.609 1.00 98.88 141 LEU A C 1
ATOM 996 O O . LEU A 1 141 ? -4.306 -5.101 4.815 1.00 98.88 141 LEU A O 1
ATOM 1000 N N . GLU A 1 142 ? -5.110 -3.533 3.427 1.00 98.69 142 GLU A N 1
ATOM 1001 C CA . GLU A 1 142 ? -5.135 -4.393 2.242 1.00 98.69 142 GLU A CA 1
ATOM 1002 C C . GLU A 1 142 ? -3.876 -4.207 1.403 1.00 98.69 142 GLU A C 1
ATOM 1004 O O . GLU A 1 142 ? -3.528 -3.088 1.011 1.00 98.69 142 GLU A O 1
ATOM 1009 N N . SER A 1 143 ? -3.204 -5.320 1.116 1.00 98.44 143 SER A N 1
ATOM 1010 C CA . SER A 1 143 ? -2.040 -5.382 0.239 1.00 98.44 143 SER A CA 1
ATOM 1011 C C . SER A 1 143 ? -0.923 -4.361 0.536 1.00 98.44 143 SER A C 1
ATOM 1013 O O . SER A 1 143 ? -0.323 -3.840 -0.415 1.00 98.44 143 SER A O 1
ATOM 1015 N N . PRO A 1 144 ? -0.587 -4.017 1.801 1.00 98.12 144 PRO A N 1
ATOM 1016 C CA . PRO A 1 144 ? 0.628 -3.251 2.051 1.00 98.12 144 PRO A CA 1
ATOM 1017 C C . PRO A 1 144 ? 1.858 -4.149 1.845 1.00 98.12 144 PRO A C 1
ATOM 1019 O O . PRO A 1 144 ? 1.807 -5.359 2.063 1.00 98.12 144 PRO A O 1
ATOM 1022 N N . ALA A 1 145 ? 2.985 -3.552 1.469 1.00 97.81 145 ALA A N 1
ATOM 1023 C CA . ALA A 1 145 ? 4.268 -4.241 1.381 1.00 97.81 145 ALA A CA 1
ATOM 1024 C C . ALA A 1 145 ? 5.384 -3.365 1.957 1.00 97.81 145 ALA A C 1
ATOM 1026 O O . ALA A 1 145 ? 5.349 -2.140 1.834 1.00 97.81 145 ALA A O 1
ATOM 1027 N N . SER A 1 146 ? 6.371 -4.006 2.578 1.00 97.44 146 SER A N 1
ATOM 1028 C CA . SER A 1 146 ? 7.618 -3.378 3.019 1.00 97.44 146 SER A CA 1
ATOM 1029 C C . SER A 1 146 ? 8.711 -3.542 1.966 1.00 97.44 146 SER A C 1
ATOM 1031 O O . SER A 1 146 ? 8.586 -4.379 1.068 1.00 97.44 146 SER A O 1
ATOM 1033 N N . GLY A 1 147 ? 9.795 -2.774 2.074 1.00 96.75 147 GLY A N 1
ATOM 1034 C CA . GLY A 1 147 ? 10.893 -2.812 1.109 1.00 96.75 147 GLY A CA 1
ATOM 1035 C C . GLY A 1 147 ? 10.478 -2.237 -0.243 1.00 96.75 147 GLY A C 1
ATOM 1036 O O . GLY A 1 147 ? 10.509 -2.946 -1.249 1.00 96.75 147 GLY A O 1
ATOM 1037 N N . ILE A 1 148 ? 10.056 -0.969 -0.249 1.00 95.69 148 ILE A N 1
ATOM 1038 C CA . ILE A 1 148 ? 9.463 -0.235 -1.373 1.00 95.69 148 ILE A CA 1
ATOM 1039 C C . ILE A 1 148 ? 10.258 -0.395 -2.657 1.00 95.69 148 ILE A C 1
ATOM 1041 O O . ILE A 1 148 ? 9.675 -0.729 -3.685 1.00 95.69 148 ILE A O 1
ATOM 1045 N N . ALA A 1 149 ? 11.578 -0.210 -2.618 1.00 94.94 149 ALA A N 1
ATOM 1046 C CA . ALA A 1 149 ? 12.384 -0.352 -3.825 1.00 94.94 149 ALA A CA 1
ATOM 1047 C C . ALA A 1 149 ? 12.304 -1.781 -4.380 1.00 94.94 149 ALA A C 1
ATOM 1049 O O . ALA A 1 149 ? 12.085 -1.983 -5.573 1.00 94.94 149 ALA A O 1
ATOM 1050 N N . THR A 1 150 ? 12.419 -2.776 -3.501 1.00 95.88 150 THR A N 1
ATOM 1051 C CA . THR A 1 150 ? 12.478 -4.182 -3.906 1.00 95.88 150 THR A CA 1
ATOM 1052 C C . THR A 1 150 ? 11.133 -4.683 -4.394 1.00 95.88 150 THR A C 1
ATOM 1054 O O . THR A 1 150 ? 11.067 -5.262 -5.476 1.00 95.88 150 THR A O 1
ATOM 1057 N N . PHE A 1 151 ? 10.049 -4.428 -3.655 1.00 95.50 151 PHE A N 1
ATOM 1058 C CA . PHE A 1 151 ? 8.735 -4.899 -4.083 1.00 95.50 151 PHE A CA 1
ATOM 1059 C C . PHE A 1 151 ? 8.305 -4.228 -5.391 1.00 95.50 151 PHE A C 1
ATOM 1061 O O . PHE A 1 151 ? 7.656 -4.875 -6.203 1.00 95.50 151 PHE A O 1
ATOM 1068 N N . LEU A 1 152 ? 8.680 -2.964 -5.627 1.00 94.94 152 LEU A N 1
ATOM 1069 C CA . LEU A 1 152 ? 8.388 -2.281 -6.887 1.00 94.94 152 LEU A CA 1
ATOM 1070 C C . LEU A 1 152 ? 9.188 -2.873 -8.053 1.00 94.94 152 LEU A C 1
ATOM 1072 O O . LEU A 1 152 ? 8.627 -3.108 -9.119 1.00 94.94 152 LEU A O 1
ATOM 1076 N N . MET A 1 153 ? 10.477 -3.163 -7.856 1.00 95.06 153 MET A N 1
ATOM 1077 C CA . MET A 1 153 ? 11.321 -3.785 -8.886 1.00 95.06 153 MET A CA 1
ATOM 1078 C C . MET A 1 153 ? 10.904 -5.228 -9.210 1.00 95.06 153 MET A C 1
ATOM 1080 O O . MET A 1 153 ? 11.096 -5.690 -10.338 1.00 95.06 153 MET A O 1
ATOM 1084 N N . GLU A 1 154 ? 10.343 -5.943 -8.237 1.00 96.62 154 GLU A N 1
ATOM 1085 C CA . GLU A 1 154 ? 9.841 -7.313 -8.393 1.00 96.62 154 GLU A CA 1
ATOM 1086 C C . GLU A 1 154 ? 8.338 -7.391 -8.687 1.00 96.62 154 GLU A C 1
ATOM 1088 O O . GLU A 1 154 ? 7.814 -8.481 -8.907 1.00 96.62 154 GLU A O 1
ATOM 1093 N N . SER A 1 155 ? 7.646 -6.252 -8.730 1.00 96.88 155 SER A N 1
ATOM 1094 C CA . SER A 1 155 ? 6.231 -6.168 -9.085 1.00 96.88 155 SER A CA 1
ATOM 1095 C C . SER A 1 155 ? 6.005 -6.666 -10.516 1.00 96.88 155 SER A C 1
ATOM 1097 O O . SER A 1 155 ? 6.634 -6.136 -11.436 1.00 96.88 155 SER A O 1
ATOM 1099 N N . PRO A 1 156 ? 5.103 -7.637 -10.743 1.00 96.00 156 PRO A N 1
ATOM 1100 C CA . PRO A 1 156 ? 4.698 -8.015 -12.095 1.00 96.00 156 PRO A CA 1
ATOM 1101 C C . PRO A 1 156 ? 4.124 -6.846 -12.913 1.00 96.00 156 PRO A C 1
ATOM 1103 O O . PRO A 1 156 ? 4.401 -6.752 -14.106 1.00 96.00 156 PRO A O 1
ATOM 1106 N N . ASP A 1 157 ? 3.373 -5.941 -12.278 1.00 93.88 157 ASP A N 1
ATOM 1107 C CA . ASP A 1 157 ? 2.736 -4.791 -12.937 1.00 93.88 157 ASP A CA 1
ATOM 1108 C C . ASP A 1 157 ? 3.685 -3.586 -13.101 1.00 93.88 157 ASP A C 1
ATOM 1110 O O . ASP A 1 157 ? 3.837 -3.030 -14.195 1.00 93.88 157 ASP A O 1
ATOM 1114 N N . PHE A 1 158 ? 4.377 -3.186 -12.026 1.00 93.94 158 PHE A N 1
ATOM 1115 C CA . PHE A 1 158 ? 5.243 -1.999 -12.041 1.00 93.94 158 PHE A CA 1
ATOM 1116 C C . PHE A 1 158 ? 6.676 -2.282 -12.486 1.00 93.94 158 PHE A C 1
ATOM 1118 O O . PHE A 1 158 ? 7.294 -1.436 -13.139 1.00 93.94 158 PHE A O 1
ATOM 1125 N N . GLY A 1 159 ? 7.211 -3.457 -12.161 1.00 95.81 159 GLY A N 1
ATOM 1126 C CA . GLY A 1 159 ? 8.610 -3.814 -12.381 1.00 95.81 159 GLY A CA 1
ATOM 1127 C C . GLY A 1 159 ? 9.074 -3.627 -13.827 1.00 95.81 159 GLY A C 1
ATOM 1128 O O . GLY A 1 159 ? 10.127 -3.016 -14.019 1.00 95.81 159 GLY A O 1
ATOM 1129 N N . PRO A 1 160 ? 8.312 -4.068 -14.851 1.00 96.69 160 PRO A N 1
ATOM 1130 C CA . PRO A 1 160 ? 8.687 -3.861 -16.248 1.00 96.69 160 PRO A CA 1
ATOM 1131 C C . PRO A 1 160 ? 8.883 -2.388 -16.618 1.00 96.69 160 PRO A C 1
ATOM 1133 O O . PRO A 1 160 ? 9.882 -2.054 -17.248 1.00 96.69 160 PRO A O 1
ATOM 1136 N N . LEU A 1 161 ? 7.988 -1.490 -16.183 1.00 95.69 161 LEU A N 1
ATOM 1137 C CA . LEU A 1 161 ? 8.123 -0.060 -16.480 1.00 95.69 161 LEU A CA 1
ATOM 1138 C C . LEU A 1 161 ? 9.340 0.534 -15.771 1.00 95.69 161 LEU A C 1
ATOM 1140 O O . LEU A 1 161 ? 10.119 1.247 -16.392 1.00 95.69 161 LEU A O 1
ATOM 1144 N N . LEU A 1 162 ? 9.519 0.243 -14.482 1.00 95.00 162 LEU A N 1
ATOM 1145 C CA . LEU A 1 162 ? 10.639 0.791 -13.713 1.00 95.00 162 LEU A CA 1
ATOM 1146 C C . LEU A 1 162 ? 11.981 0.355 -14.300 1.00 95.00 162 LEU A C 1
ATOM 1148 O O . LEU A 1 162 ? 12.883 1.172 -14.465 1.00 95.00 162 LEU A O 1
ATOM 1152 N N . LYS A 1 163 ? 12.093 -0.920 -14.673 1.00 96.75 163 LYS A N 1
ATOM 1153 C CA . LYS A 1 163 ? 13.290 -1.469 -15.313 1.00 96.75 163 LYS A CA 1
ATOM 1154 C C . LYS A 1 163 ? 13.514 -0.892 -16.707 1.00 96.75 163 LYS A C 1
ATOM 1156 O O . LYS A 1 163 ? 14.657 -0.592 -17.035 1.00 96.75 163 LYS A O 1
ATOM 1161 N N . ALA A 1 164 ? 12.453 -0.675 -17.488 1.00 97.00 164 ALA A N 1
ATOM 1162 C CA . ALA A 1 164 ? 12.541 0.030 -18.765 1.00 97.00 164 ALA A CA 1
ATOM 1163 C C . ALA A 1 164 ? 13.094 1.450 -18.581 1.00 97.00 164 ALA A C 1
ATOM 1165 O O . ALA A 1 164 ? 14.056 1.818 -19.242 1.00 97.00 164 ALA A O 1
ATOM 1166 N N . LEU A 1 165 ? 12.539 2.222 -17.640 1.00 95.19 165 LEU A N 1
ATOM 1167 C CA . LEU A 1 165 ? 12.990 3.586 -17.350 1.00 95.19 165 LEU A CA 1
ATOM 1168 C C . LEU A 1 165 ? 14.450 3.619 -16.884 1.00 95.19 165 LEU A C 1
ATOM 1170 O O . LEU A 1 165 ? 15.210 4.478 -17.316 1.00 95.19 165 LEU A O 1
ATOM 1174 N N . LEU A 1 166 ? 14.870 2.662 -16.055 1.00 95.19 166 LEU A N 1
ATOM 1175 C CA . LEU A 1 166 ? 16.273 2.536 -15.667 1.00 95.19 166 LEU A CA 1
ATOM 1176 C C . LEU A 1 166 ? 17.190 2.218 -16.849 1.00 95.19 16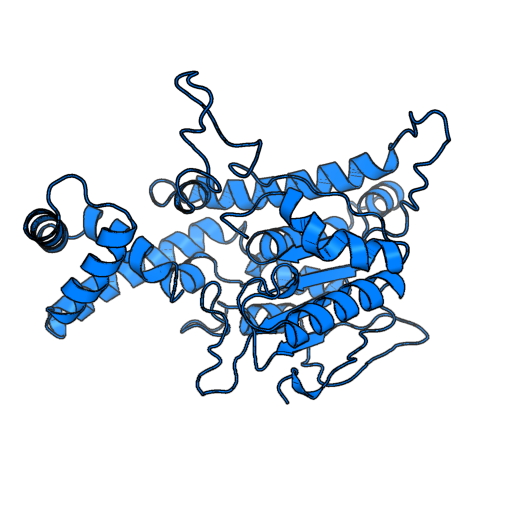6 LEU A C 1
ATOM 1178 O O . LEU A 1 166 ? 18.283 2.775 -16.941 1.00 95.19 166 LEU A O 1
ATOM 1182 N N . LEU A 1 167 ? 16.776 1.319 -17.742 1.00 96.44 167 LEU A N 1
ATOM 1183 C CA . LEU A 1 167 ? 17.558 0.989 -18.931 1.00 96.44 167 LEU A CA 1
ATOM 1184 C C . LEU A 1 167 ? 17.624 2.153 -19.915 1.00 96.44 167 LEU A C 1
ATOM 1186 O O . LEU A 1 167 ? 18.675 2.346 -20.516 1.00 96.44 167 LEU A O 1
ATOM 1190 N N . SER A 1 168 ? 16.577 2.972 -20.023 1.00 95.19 168 SER A N 1
ATOM 1191 C CA . SER A 1 168 ? 16.610 4.194 -20.835 1.00 95.19 168 SER A CA 1
ATOM 1192 C C . SER A 1 168 ? 17.720 5.160 -20.406 1.00 95.19 168 SER A C 1
ATOM 1194 O O . SER A 1 168 ? 18.258 5.877 -21.241 1.00 95.19 168 SER A O 1
ATOM 1196 N N . GLU A 1 169 ? 18.101 5.146 -19.126 1.00 93.12 169 GLU A N 1
ATOM 1197 C CA . GLU A 1 169 ? 19.176 5.988 -18.584 1.00 93.12 169 GLU A CA 1
ATOM 1198 C C . GLU A 1 169 ? 20.548 5.294 -18.550 1.00 93.12 169 GLU A C 1
ATOM 1200 O O . GLU A 1 169 ? 21.577 5.956 -18.425 1.00 93.12 169 GLU A O 1
ATOM 1205 N N . SER A 1 170 ? 20.589 3.960 -18.614 1.00 93.81 170 SER A N 1
ATOM 1206 C CA . SER A 1 170 ? 21.809 3.177 -18.352 1.00 93.81 170 SER A CA 1
ATOM 1207 C C . SER A 1 170 ? 22.278 2.297 -19.511 1.00 93.81 170 SER A C 1
ATOM 1209 O O . SER A 1 170 ? 23.386 1.767 -19.446 1.00 93.81 170 SER A O 1
ATOM 1211 N N . SER A 1 171 ? 21.481 2.143 -20.571 1.00 95.81 171 SER A N 1
ATOM 1212 C CA . SER A 1 171 ? 21.772 1.260 -21.702 1.00 95.81 171 SER A CA 1
ATOM 1213 C C . SER A 1 171 ? 21.470 1.939 -23.040 1.00 95.81 171 SER A C 1
ATOM 1215 O O . SER A 1 171 ? 20.316 2.075 -23.446 1.00 95.81 171 SER A O 1
ATOM 1217 N N . GLU A 1 172 ? 22.527 2.307 -23.770 1.00 95.81 172 GLU A N 1
ATOM 1218 C CA . GLU A 1 172 ? 22.408 2.832 -25.140 1.00 95.81 172 GLU A CA 1
ATOM 1219 C C . GLU A 1 172 ? 21.741 1.814 -26.085 1.00 95.81 172 GLU A C 1
ATOM 1221 O O . GLU A 1 172 ? 20.951 2.200 -26.947 1.00 95.81 172 GLU A O 1
ATOM 1226 N N . ASP A 1 173 ? 21.989 0.515 -25.879 1.00 95.88 173 ASP A N 1
ATOM 1227 C CA . ASP A 1 173 ? 21.379 -0.570 -26.656 1.00 95.88 173 ASP A CA 1
ATOM 1228 C C . ASP A 1 173 ? 19.863 -0.645 -26.450 1.00 95.88 173 ASP A C 1
ATOM 1230 O O . ASP A 1 173 ? 19.113 -0.823 -27.413 1.00 95.88 173 ASP A O 1
ATOM 1234 N N . PHE A 1 174 ? 19.392 -0.468 -25.211 1.00 97.25 174 PHE A N 1
ATOM 1235 C CA . PHE A 1 174 ? 17.960 -0.421 -24.932 1.00 97.25 174 PHE A CA 1
ATOM 1236 C C . PHE A 1 174 ? 17.304 0.805 -25.575 1.00 97.25 174 PHE A C 1
ATOM 1238 O O . PHE A 1 174 ? 16.259 0.679 -26.213 1.00 97.25 174 PHE A O 1
ATOM 1245 N N . VAL A 1 175 ? 17.933 1.980 -25.478 1.00 97.12 175 VAL A N 1
ATOM 1246 C CA . VAL A 1 175 ? 17.434 3.209 -26.120 1.00 97.12 175 VAL A CA 1
ATOM 1247 C C . VAL A 1 175 ? 17.355 3.041 -27.640 1.00 97.12 175 VAL A C 1
ATOM 1249 O O . VAL A 1 175 ? 16.342 3.390 -28.251 1.00 97.12 175 VAL A O 1
ATOM 1252 N N . ALA A 1 176 ? 18.384 2.455 -28.260 1.00 96.81 176 ALA A N 1
ATOM 1253 C CA . ALA A 1 176 ? 18.389 2.160 -29.690 1.00 96.81 176 ALA A CA 1
ATOM 1254 C C . ALA A 1 176 ? 17.286 1.159 -30.074 1.00 96.81 176 ALA A C 1
ATOM 1256 O O . ALA A 1 176 ? 16.598 1.359 -31.078 1.00 96.81 176 ALA A O 1
ATOM 1257 N N . TYR A 1 177 ? 17.077 0.121 -29.258 1.00 97.25 177 TYR A N 1
ATOM 1258 C CA . TYR A 1 177 ? 16.002 -0.851 -29.446 1.00 97.25 177 TYR A CA 1
ATOM 1259 C C . TYR A 1 177 ? 14.620 -0.186 -29.404 1.00 97.25 177 TYR A C 1
ATOM 1261 O O . TYR A 1 177 ? 13.830 -0.349 -30.336 1.00 97.25 177 TYR A O 1
ATOM 1269 N N . VAL A 1 178 ? 14.342 0.626 -28.379 1.00 98.00 178 VAL A N 1
ATOM 1270 C CA . VAL A 1 178 ? 13.080 1.373 -28.262 1.00 98.00 178 VAL A CA 1
ATOM 1271 C C . VAL A 1 178 ? 12.883 2.293 -29.469 1.00 98.00 178 VAL A C 1
ATOM 1273 O O . VAL A 1 178 ? 11.818 2.270 -30.086 1.00 98.00 178 VAL A O 1
ATOM 1276 N N . GLY A 1 179 ? 13.919 3.039 -29.865 1.00 97.38 179 GLY A N 1
ATOM 1277 C CA . GLY A 1 179 ? 13.872 3.927 -31.027 1.00 97.38 179 GLY A CA 1
ATOM 1278 C C . GLY A 1 179 ? 13.592 3.193 -32.343 1.00 97.38 179 GLY A C 1
ATOM 1279 O O . GLY A 1 179 ? 12.862 3.704 -33.191 1.00 97.38 179 GLY A O 1
ATOM 1280 N N . GLN A 1 180 ? 14.115 1.976 -32.508 1.00 96.94 180 GLN A N 1
ATOM 1281 C CA . GLN A 1 180 ? 13.869 1.152 -33.691 1.00 96.94 180 GLN A CA 1
ATOM 1282 C C . GLN A 1 180 ? 12.446 0.576 -33.727 1.00 96.94 180 GLN A C 1
ATOM 1284 O O . GLN A 1 180 ? 11.846 0.511 -34.802 1.00 96.94 180 GLN A O 1
ATOM 1289 N N . VAL A 1 181 ? 11.923 0.121 -32.586 1.00 96.81 181 VAL A N 1
ATOM 1290 C CA . VAL A 1 181 ? 10.630 -0.581 -32.518 1.00 96.81 181 VAL A CA 1
ATOM 1291 C C . VAL A 1 181 ? 9.454 0.393 -32.418 1.00 96.81 181 VAL A C 1
ATOM 1293 O O . VAL A 1 181 ? 8.441 0.202 -33.090 1.00 96.81 181 VAL A O 1
ATOM 1296 N N . TYR A 1 182 ? 9.591 1.450 -31.616 1.00 96.75 182 TYR A N 1
ATOM 1297 C CA . TYR A 1 182 ? 8.500 2.358 -31.247 1.00 96.75 182 TYR A CA 1
ATOM 1298 C C . TYR A 1 182 ? 8.738 3.825 -31.647 1.00 96.75 182 TYR A C 1
ATOM 1300 O O . TYR A 1 182 ? 7.786 4.607 -31.667 1.00 96.75 182 TYR A O 1
ATOM 1308 N N . GLY A 1 183 ? 9.967 4.205 -32.011 1.00 94.44 183 GLY A N 1
ATOM 1309 C CA . GLY A 1 183 ? 10.338 5.588 -32.334 1.00 94.44 183 GLY A CA 1
ATOM 1310 C C . GLY A 1 183 ? 10.719 6.426 -31.106 1.00 94.44 183 GLY A C 1
ATOM 1311 O O . GLY A 1 183 ? 10.916 5.902 -30.015 1.00 94.44 183 GLY A O 1
ATOM 1312 N N . GLU A 1 184 ? 10.835 7.747 -31.285 1.00 85.94 184 GLU A N 1
ATOM 1313 C CA . GLU A 1 184 ? 11.378 8.671 -30.266 1.00 85.94 184 GLU A CA 1
ATOM 1314 C C . GLU A 1 184 ? 10.449 8.920 -29.059 1.00 85.94 184 GLU A C 1
ATOM 1316 O O . GLU A 1 184 ? 10.922 9.360 -28.018 1.00 85.94 184 GLU A O 1
ATOM 1321 N N . ASN A 1 185 ? 9.146 8.631 -29.170 1.00 90.19 185 ASN A N 1
ATOM 1322 C CA . ASN A 1 185 ? 8.136 8.949 -28.146 1.00 90.19 185 ASN A CA 1
ATOM 1323 C C . ASN A 1 185 ? 7.345 7.705 -27.715 1.00 90.19 185 ASN A C 1
ATOM 1325 O O . ASN A 1 185 ? 6.114 7.677 -27.801 1.00 90.19 185 ASN A O 1
ATOM 1329 N N . ALA A 1 186 ? 8.050 6.651 -27.301 1.00 95.69 186 ALA A N 1
ATOM 1330 C CA . ALA A 1 186 ? 7.414 5.440 -26.794 1.00 95.69 186 ALA A CA 1
ATOM 1331 C C . ALA A 1 186 ? 6.575 5.740 -25.537 1.00 95.69 186 ALA A C 1
ATOM 1333 O O . ALA A 1 186 ? 7.038 6.373 -24.590 1.00 95.69 186 ALA A O 1
ATOM 1334 N N . THR A 1 187 ? 5.332 5.263 -25.525 1.00 95.81 187 THR A N 1
ATOM 1335 C CA . THR A 1 187 ? 4.443 5.347 -24.357 1.00 95.81 187 THR A CA 1
ATOM 1336 C C . THR A 1 187 ? 4.925 4.434 -23.229 1.00 95.81 187 THR A C 1
ATOM 1338 O O . THR A 1 187 ? 5.632 3.457 -23.469 1.00 95.81 187 THR A O 1
ATOM 1341 N N . GLU A 1 188 ? 4.477 4.666 -21.992 1.00 94.56 188 GLU A N 1
ATOM 1342 C CA . GLU A 1 188 ? 4.825 3.774 -20.878 1.00 94.56 188 GLU A CA 1
ATOM 1343 C C . GLU A 1 188 ? 4.387 2.316 -21.102 1.00 94.56 188 GLU A C 1
ATOM 1345 O O . GLU A 1 188 ? 5.030 1.392 -20.606 1.00 94.56 188 GLU A O 1
ATOM 1350 N N . ALA A 1 189 ? 3.281 2.084 -21.816 1.00 95.25 189 ALA A N 1
ATOM 1351 C CA . ALA A 1 189 ? 2.840 0.734 -22.168 1.00 95.25 189 ALA A CA 1
ATOM 1352 C C . ALA A 1 189 ? 3.845 0.067 -23.120 1.00 95.25 189 ALA A C 1
ATOM 1354 O O . ALA A 1 189 ? 4.282 -1.053 -22.874 1.00 95.25 189 ALA A O 1
ATOM 1355 N N . GLN A 1 190 ? 4.296 0.805 -24.136 1.00 97.50 190 GLN A N 1
ATOM 1356 C CA . GLN A 1 190 ? 5.317 0.335 -25.073 1.00 97.50 190 GLN A CA 1
ATOM 1357 C C . GLN A 1 190 ? 6.676 0.134 -24.397 1.00 97.50 190 GLN A C 1
ATOM 1359 O O . GLN A 1 190 ? 7.383 -0.799 -24.748 1.00 97.50 190 GLN A O 1
ATOM 1364 N N . LEU A 1 191 ? 7.043 0.948 -23.401 1.00 97.31 191 LEU A N 1
ATOM 1365 C CA . LEU A 1 191 ? 8.274 0.744 -22.629 1.00 97.31 191 LEU A CA 1
ATOM 1366 C C . LEU A 1 191 ? 8.243 -0.557 -21.815 1.00 97.31 191 LEU A C 1
ATOM 1368 O O . LEU A 1 191 ? 9.259 -1.248 -21.745 1.00 97.31 191 LEU A O 1
ATOM 1372 N N . ARG A 1 192 ? 7.088 -0.925 -21.239 1.00 97.06 192 ARG A N 1
ATOM 1373 C CA . ARG A 1 192 ? 6.920 -2.221 -20.553 1.00 97.06 192 ARG A CA 1
ATOM 1374 C C . ARG A 1 192 ? 7.154 -3.381 -21.518 1.00 97.06 192 ARG A C 1
ATOM 1376 O O . ARG A 1 192 ? 7.955 -4.262 -21.220 1.00 97.06 192 ARG A O 1
ATOM 1383 N N . GLU A 1 193 ? 6.492 -3.344 -22.673 1.00 97.00 193 GLU A N 1
ATOM 1384 C CA . GLU A 1 193 ? 6.650 -4.354 -23.728 1.00 97.00 193 GLU A CA 1
ATOM 1385 C C . GLU A 1 193 ? 8.101 -4.404 -24.231 1.00 97.00 193 GLU A C 1
ATOM 1387 O O . GLU A 1 193 ? 8.699 -5.477 -24.307 1.00 97.00 193 GLU A O 1
ATOM 1392 N N . ALA A 1 194 ? 8.711 -3.237 -24.471 1.00 97.56 194 ALA A N 1
ATOM 1393 C CA . ALA A 1 194 ? 10.092 -3.124 -24.917 1.00 97.56 194 ALA A CA 1
ATOM 1394 C C . ALA A 1 194 ? 11.070 -3.781 -23.943 1.00 97.56 194 ALA A C 1
ATOM 1396 O O . ALA A 1 194 ? 11.969 -4.491 -24.383 1.00 97.56 194 ALA A O 1
ATOM 1397 N N . TYR A 1 195 ? 10.906 -3.563 -22.635 1.00 97.50 195 TYR A N 1
ATOM 1398 C CA . TYR A 1 195 ? 11.746 -4.197 -21.620 1.00 97.50 195 TYR A CA 1
ATOM 1399 C C . TYR A 1 195 ? 11.644 -5.724 -21.671 1.00 97.50 195 TYR A C 1
ATOM 1401 O O . TYR A 1 195 ? 12.673 -6.405 -21.696 1.00 97.50 195 TYR A O 1
ATOM 1409 N N . THR A 1 196 ? 10.422 -6.261 -21.712 1.00 96.00 196 THR A N 1
ATOM 1410 C CA . THR A 1 196 ? 10.191 -7.709 -21.760 1.00 96.00 196 THR A CA 1
ATOM 1411 C C . THR A 1 196 ? 10.849 -8.339 -22.985 1.00 96.00 196 THR A C 1
ATOM 1413 O O . THR A 1 196 ? 11.570 -9.331 -22.849 1.00 96.00 196 THR A O 1
ATOM 1416 N N . ASP A 1 197 ? 10.661 -7.740 -24.161 1.00 96.69 197 ASP A N 1
ATOM 1417 C CA . ASP A 1 197 ? 11.231 -8.251 -25.406 1.00 96.69 197 ASP A CA 1
ATOM 1418 C C . ASP A 1 197 ? 12.755 -8.094 -25.444 1.00 96.69 197 ASP A C 1
ATOM 1420 O O . ASP A 1 197 ? 13.469 -9.035 -25.787 1.00 96.69 197 ASP A O 1
ATOM 1424 N N . PHE A 1 198 ? 13.274 -6.931 -25.039 1.00 96.88 198 PHE A N 1
ATOM 1425 C CA . PHE A 1 198 ? 14.707 -6.649 -25.043 1.00 96.88 198 PHE A CA 1
ATOM 1426 C C . PHE A 1 198 ? 15.475 -7.636 -24.167 1.00 96.88 198 PHE A C 1
ATOM 1428 O O . PHE A 1 198 ? 16.428 -8.260 -24.629 1.00 96.88 198 PHE A O 1
ATOM 1435 N N . VAL A 1 199 ? 15.035 -7.852 -22.922 1.00 95.06 199 VAL A N 1
ATOM 1436 C CA . VAL A 1 199 ? 15.706 -8.794 -22.014 1.00 95.06 199 VAL A CA 1
ATOM 1437 C C . VAL A 1 199 ? 15.636 -10.229 -22.540 1.00 95.06 199 VAL A C 1
ATOM 1439 O O . VAL A 1 199 ? 16.577 -10.998 -22.326 1.00 95.06 199 VAL A O 1
ATOM 1442 N N . ALA A 1 200 ? 14.574 -10.601 -23.263 1.00 95.69 200 ALA A N 1
ATOM 1443 C CA . ALA A 1 200 ? 14.458 -11.913 -23.900 1.00 95.69 200 ALA A CA 1
ATOM 1444 C C . ALA A 1 200 ? 15.472 -12.130 -25.041 1.00 95.69 200 ALA A C 1
ATOM 1446 O O . ALA A 1 200 ? 15.826 -13.279 -25.311 1.00 95.69 200 ALA A O 1
ATOM 1447 N N . LEU A 1 201 ? 15.963 -11.055 -25.669 1.00 95.19 201 LEU A N 1
ATOM 1448 C CA . LEU A 1 201 ? 16.993 -11.096 -26.714 1.00 95.19 201 LEU A CA 1
ATOM 1449 C C . LEU A 1 201 ? 18.422 -11.179 -26.158 1.00 95.19 201 LEU A C 1
ATOM 1451 O O . LEU A 1 201 ? 19.322 -11.614 -26.878 1.00 95.19 201 LEU A O 1
ATOM 1455 N N . LEU A 1 202 ? 18.637 -10.770 -24.905 1.00 96.06 202 LEU A N 1
ATOM 1456 C CA . LEU A 1 202 ? 19.953 -10.806 -24.268 1.00 96.06 202 LEU A CA 1
ATOM 1457 C C . LEU A 1 202 ? 20.405 -12.243 -23.991 1.00 96.06 202 LEU A C 1
ATOM 1459 O O . LEU A 1 202 ? 19.619 -13.088 -23.545 1.00 96.06 202 LEU A O 1
ATOM 1463 N N . ASP A 1 203 ? 21.698 -12.497 -24.189 1.00 96.62 203 ASP A N 1
ATOM 1464 C CA . ASP A 1 203 ? 22.336 -13.703 -23.674 1.00 96.62 203 ASP A CA 1
ATOM 1465 C C . ASP A 1 203 ? 22.502 -13.643 -22.143 1.00 96.62 203 ASP A C 1
ATOM 1467 O O . ASP A 1 203 ? 22.139 -12.670 -21.478 1.00 96.62 203 ASP A O 1
ATOM 1471 N N . ALA A 1 204 ? 23.009 -14.728 -21.557 1.00 95.75 204 ALA A N 1
ATOM 1472 C CA . ALA A 1 204 ? 23.128 -14.841 -20.107 1.00 95.75 204 ALA A CA 1
ATOM 1473 C C . ALA A 1 204 ? 24.121 -13.837 -19.497 1.00 95.75 204 ALA A C 1
ATOM 1475 O O . ALA A 1 204 ? 23.933 -13.436 -18.351 1.00 95.75 204 ALA A O 1
ATOM 1476 N N . GLU A 1 205 ? 25.164 -13.449 -20.234 1.00 95.50 205 GLU A N 1
ATOM 1477 C CA . GLU A 1 205 ? 26.187 -12.524 -19.744 1.00 95.50 205 GLU A CA 1
ATOM 1478 C C . GLU A 1 205 ? 25.639 -11.094 -19.744 1.00 95.50 205 GLU A C 1
ATOM 1480 O O . GLU A 1 205 ? 25.597 -10.458 -18.691 1.00 95.50 205 GLU A O 1
ATOM 1485 N N . ALA A 1 206 ? 25.077 -10.645 -20.869 1.00 94.50 206 ALA A N 1
ATOM 1486 C CA . ALA A 1 206 ? 24.450 -9.330 -20.980 1.00 94.50 206 ALA A CA 1
ATOM 1487 C C . ALA A 1 206 ? 23.254 -9.172 -20.024 1.00 94.50 206 ALA A C 1
ATOM 1489 O O . ALA A 1 206 ? 23.050 -8.116 -19.422 1.00 94.50 206 ALA A O 1
ATOM 1490 N N . ARG A 1 207 ? 22.466 -10.238 -19.823 1.00 94.81 207 ARG A N 1
ATOM 1491 C CA . ARG A 1 207 ? 21.368 -10.217 -18.848 1.00 94.81 207 ARG A CA 1
ATOM 1492 C C . ARG A 1 207 ? 21.877 -10.042 -17.417 1.00 94.81 207 ARG A C 1
ATOM 1494 O O . ARG A 1 207 ? 21.280 -9.279 -16.663 1.00 94.81 207 ARG A O 1
ATOM 1501 N N . ALA A 1 208 ? 22.976 -10.701 -17.053 1.00 94.81 208 ALA A N 1
ATOM 1502 C CA . ALA A 1 208 ? 23.569 -10.559 -15.726 1.00 94.81 208 ALA A CA 1
ATOM 1503 C C . ALA A 1 208 ? 24.100 -9.135 -15.477 1.00 94.81 208 ALA A C 1
ATOM 1505 O O . ALA A 1 208 ? 23.984 -8.629 -14.361 1.00 94.81 208 ALA A O 1
ATOM 1506 N N . GLU A 1 209 ? 24.632 -8.462 -16.501 1.00 93.44 209 GLU A N 1
ATOM 1507 C CA . GLU A 1 209 ? 25.051 -7.056 -16.403 1.00 93.44 209 GLU A CA 1
ATOM 1508 C C . GLU A 1 209 ? 23.862 -6.121 -16.139 1.00 93.44 209 GLU A C 1
ATOM 1510 O O . GLU A 1 209 ? 23.913 -5.290 -15.230 1.00 93.44 209 GLU A O 1
ATOM 1515 N N . VAL A 1 210 ? 22.756 -6.309 -16.864 1.00 95.00 210 VAL A N 1
ATOM 1516 C CA . VAL A 1 210 ? 21.503 -5.568 -16.640 1.00 95.00 210 VAL A CA 1
ATOM 1517 C C . VAL A 1 210 ? 20.950 -5.814 -15.229 1.00 95.00 210 VAL A C 1
ATOM 1519 O O . VAL A 1 210 ? 20.591 -4.872 -14.519 1.00 95.00 210 VAL A O 1
ATOM 1522 N N . GLU A 1 211 ? 20.922 -7.068 -14.778 1.00 94.19 211 GLU A N 1
ATOM 1523 C CA . GLU A 1 211 ? 20.484 -7.419 -13.422 1.00 94.19 211 GLU A CA 1
ATOM 1524 C C . GLU A 1 211 ? 21.386 -6.806 -12.341 1.00 94.19 211 GLU A C 1
ATOM 1526 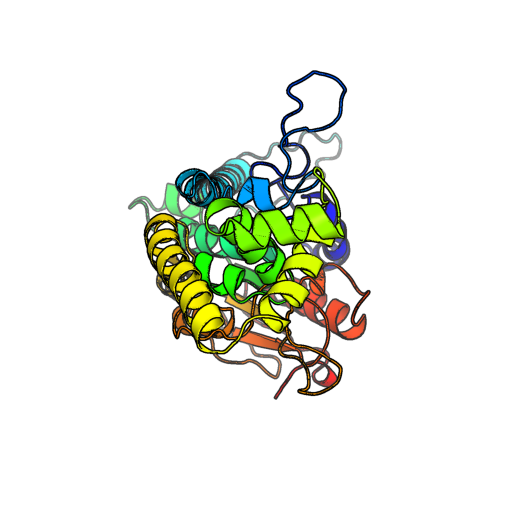O O . GLU A 1 211 ? 20.889 -6.375 -11.297 1.00 94.19 211 GLU A O 1
ATOM 1531 N N . ALA A 1 212 ? 22.694 -6.692 -12.592 1.00 94.81 212 ALA A N 1
ATOM 1532 C CA . ALA A 1 212 ? 23.621 -6.034 -11.677 1.00 94.81 212 ALA A CA 1
ATOM 1533 C C . ALA A 1 212 ? 23.312 -4.535 -11.521 1.00 94.81 212 ALA A C 1
ATOM 1535 O O . ALA A 1 212 ? 23.356 -4.023 -10.398 1.00 94.81 212 ALA A O 1
ATOM 1536 N N . VAL A 1 213 ? 22.942 -3.841 -12.604 1.00 94.00 213 VAL A N 1
ATOM 1537 C CA . VAL A 1 213 ? 22.488 -2.438 -12.546 1.00 94.00 213 VAL A CA 1
ATOM 1538 C C . VAL A 1 213 ? 21.223 -2.317 -11.695 1.00 94.00 213 VAL A C 1
ATOM 1540 O O . VAL A 1 213 ? 21.157 -1.473 -10.798 1.00 94.00 213 VAL A O 1
ATOM 1543 N N . PHE A 1 214 ? 20.241 -3.199 -11.902 1.00 95.62 214 PHE A N 1
ATOM 1544 C CA . PHE A 1 214 ? 19.016 -3.205 -11.099 1.00 95.62 214 PHE A CA 1
ATOM 1545 C C . PHE A 1 214 ? 19.281 -3.488 -9.621 1.00 95.62 214 PHE A C 1
ATOM 1547 O O . PHE A 1 214 ? 18.684 -2.839 -8.763 1.00 95.62 214 PHE A O 1
ATOM 1554 N N . ALA A 1 215 ? 20.194 -4.407 -9.303 1.00 95.12 215 ALA A N 1
ATOM 1555 C CA . ALA A 1 215 ? 20.568 -4.707 -7.925 1.00 95.12 215 ALA A CA 1
ATOM 1556 C C . ALA A 1 215 ? 21.240 -3.505 -7.237 1.00 95.12 215 ALA A C 1
ATOM 1558 O O . ALA A 1 215 ? 20.912 -3.193 -6.089 1.00 95.12 215 ALA A O 1
ATOM 1559 N N . GLN A 1 216 ? 22.137 -2.799 -7.936 1.00 94.69 216 GLN A N 1
ATOM 1560 C CA . GLN A 1 216 ? 22.776 -1.582 -7.421 1.00 94.69 216 GLN A CA 1
ATOM 1561 C C . GLN A 1 216 ? 21.761 -0.466 -7.177 1.00 94.69 216 GLN A C 1
ATOM 1563 O O . GLN A 1 216 ? 21.765 0.142 -6.103 1.00 94.69 216 GLN A O 1
ATOM 1568 N N . PHE A 1 217 ? 20.870 -0.228 -8.144 1.00 94.50 217 PHE A N 1
ATOM 1569 C CA . PHE A 1 217 ? 19.796 0.741 -7.977 1.00 94.50 217 PHE A CA 1
ATOM 1570 C C . PHE A 1 217 ? 18.902 0.371 -6.799 1.00 94.50 217 PHE A C 1
ATOM 1572 O O . PHE A 1 217 ? 18.671 1.211 -5.940 1.00 94.50 217 PHE A O 1
ATOM 1579 N N . ASN A 1 218 ? 18.449 -0.883 -6.712 1.00 94.81 218 ASN A N 1
ATOM 1580 C CA . ASN A 1 218 ? 17.575 -1.344 -5.638 1.00 94.81 218 ASN A CA 1
ATOM 1581 C C . ASN A 1 218 ? 18.210 -1.132 -4.255 1.00 94.81 218 ASN A C 1
ATOM 1583 O O . ASN A 1 218 ? 17.561 -0.614 -3.349 1.00 94.81 218 ASN A O 1
ATOM 1587 N N . PHE A 1 219 ? 19.496 -1.461 -4.101 1.00 94.62 219 PHE A N 1
ATOM 1588 C CA . PHE A 1 219 ? 20.228 -1.231 -2.855 1.00 94.62 219 PHE A CA 1
ATOM 1589 C C . PHE A 1 219 ? 20.276 0.259 -2.474 1.00 94.62 219 PHE A C 1
ATOM 1591 O O . PHE A 1 219 ? 19.956 0.632 -1.340 1.00 94.62 219 PHE A O 1
ATOM 1598 N N . ALA A 1 220 ? 20.644 1.126 -3.422 1.00 94.38 220 ALA A N 1
ATOM 1599 C CA . ALA A 1 220 ? 20.724 2.566 -3.188 1.00 94.38 220 ALA A CA 1
ATOM 1600 C C . ALA A 1 220 ? 19.339 3.172 -2.910 1.00 94.38 220 ALA A C 1
ATOM 1602 O O . ALA A 1 220 ? 19.172 3.959 -1.977 1.00 94.38 220 ALA A O 1
ATOM 1603 N N . ALA A 1 221 ? 18.340 2.763 -3.688 1.00 95.38 221 ALA A N 1
ATOM 1604 C CA . ALA A 1 221 ? 16.970 3.219 -3.575 1.00 95.38 221 ALA A CA 1
ATOM 1605 C C . ALA A 1 221 ? 16.367 2.852 -2.225 1.00 95.38 221 ALA A C 1
ATOM 1607 O O . ALA A 1 221 ? 15.846 3.729 -1.539 1.00 95.38 221 ALA A O 1
ATOM 1608 N N . GLN A 1 222 ? 16.509 1.596 -1.796 1.00 95.38 222 GLN A N 1
ATOM 1609 C CA . GLN A 1 222 ? 16.008 1.174 -0.495 1.00 95.38 222 GLN A CA 1
ATOM 1610 C C . GLN A 1 222 ? 16.685 1.946 0.641 1.00 95.38 222 GLN A C 1
ATOM 1612 O O . GLN A 1 222 ? 16.006 2.388 1.558 1.00 95.38 222 GLN A O 1
ATOM 1617 N N . THR A 1 223 ? 17.997 2.191 0.546 1.00 94.94 223 THR A N 1
ATOM 1618 C CA . THR A 1 223 ? 18.733 2.986 1.546 1.00 94.94 223 THR A CA 1
ATOM 1619 C C . THR A 1 223 ? 18.173 4.408 1.677 1.00 94.94 223 THR A C 1
ATOM 1621 O O . THR A 1 223 ? 18.085 4.945 2.779 1.00 94.94 223 THR A O 1
ATOM 1624 N N . ILE A 1 224 ? 17.777 5.032 0.564 1.00 96.19 224 ILE A N 1
ATOM 1625 C CA . ILE A 1 224 ? 17.181 6.376 0.571 1.00 96.19 224 ILE A CA 1
ATOM 1626 C C . ILE A 1 224 ? 15.750 6.337 1.118 1.00 96.19 224 ILE A C 1
ATOM 1628 O O . ILE A 1 224 ? 15.365 7.225 1.881 1.00 96.19 224 ILE A O 1
ATOM 1632 N N . LEU A 1 225 ? 14.970 5.327 0.729 1.00 95.56 225 LEU A N 1
ATOM 1633 C CA . LEU A 1 225 ? 13.558 5.185 1.085 1.00 95.56 225 LEU A CA 1
ATOM 1634 C C . LEU A 1 225 ? 13.331 4.679 2.513 1.00 95.56 225 LEU A C 1
ATOM 1636 O O . LEU A 1 225 ? 12.234 4.871 3.025 1.00 95.56 225 LEU A O 1
ATOM 1640 N N . ASP A 1 226 ? 14.343 4.102 3.165 1.00 94.19 226 ASP A N 1
ATOM 1641 C CA . ASP A 1 226 ? 14.228 3.379 4.441 1.00 94.19 226 ASP A CA 1
ATOM 1642 C C . ASP A 1 226 ? 13.451 4.154 5.519 1.00 94.19 226 ASP A C 1
ATOM 1644 O O . ASP A 1 226 ? 12.557 3.624 6.167 1.00 94.19 226 ASP A O 1
ATOM 1648 N N . ALA A 1 227 ? 13.692 5.464 5.642 1.00 94.12 227 ALA A N 1
ATOM 1649 C CA . ALA A 1 227 ? 13.011 6.308 6.630 1.00 94.12 227 ALA A CA 1
ATOM 1650 C C . ALA A 1 227 ? 11.533 6.631 6.311 1.00 94.12 227 ALA A C 1
ATOM 1652 O O . ALA A 1 227 ? 10.889 7.334 7.089 1.00 94.12 227 ALA A O 1
ATOM 1653 N N . GLY A 1 228 ? 11.022 6.226 5.150 1.00 94.44 228 GLY A N 1
ATOM 1654 C CA . GLY A 1 228 ? 9.599 6.237 4.798 1.00 94.44 228 GLY A CA 1
ATOM 1655 C C . GLY A 1 228 ? 9.026 4.830 4.592 1.00 94.44 228 GLY A C 1
ATOM 1656 O O . GLY A 1 228 ? 7.820 4.688 4.413 1.00 94.44 228 GLY A O 1
ATOM 1657 N N . ASP A 1 229 ? 9.862 3.794 4.621 1.00 97.25 229 ASP A N 1
ATOM 1658 C CA . ASP A 1 229 ? 9.463 2.415 4.375 1.00 97.25 229 ASP A CA 1
ATOM 1659 C C . ASP A 1 229 ? 8.743 1.806 5.590 1.00 97.25 229 ASP A C 1
ATOM 1661 O O . ASP A 1 229 ? 9.163 2.040 6.728 1.00 97.25 229 ASP A O 1
ATOM 1665 N N . PRO A 1 230 ? 7.692 0.986 5.394 1.00 96.62 230 PRO A N 1
ATOM 1666 C CA . PRO A 1 230 ? 7.062 0.248 6.484 1.00 96.62 230 PRO A CA 1
ATOM 1667 C C . PRO A 1 230 ? 7.998 -0.637 7.314 1.00 96.62 230 PRO A C 1
ATOM 1669 O O . PRO A 1 230 ? 7.664 -0.915 8.467 1.00 96.62 230 PRO A O 1
ATOM 1672 N N . THR A 1 231 ? 9.163 -1.058 6.798 1.00 96.12 231 THR A N 1
ATOM 1673 C CA . THR A 1 231 ? 10.197 -1.757 7.591 1.00 96.12 231 THR A CA 1
ATOM 1674 C C . THR A 1 231 ? 10.538 -1.004 8.880 1.00 96.12 231 THR A C 1
ATOM 1676 O O . THR A 1 231 ? 10.710 -1.632 9.925 1.00 96.12 231 THR A O 1
ATOM 1679 N N . ALA A 1 232 ? 10.582 0.332 8.840 1.00 96.00 232 ALA A N 1
ATOM 1680 C CA . ALA A 1 232 ? 10.937 1.172 9.983 1.00 96.00 232 ALA A CA 1
ATOM 1681 C C . ALA A 1 232 ? 9.823 1.284 11.043 1.00 96.00 232 ALA A C 1
ATOM 1683 O O . ALA A 1 232 ? 10.094 1.669 12.182 1.00 96.00 232 ALA A O 1
ATOM 1684 N N . TYR A 1 233 ? 8.580 0.940 10.690 1.00 97.94 233 TYR A N 1
ATOM 1685 C CA . TYR A 1 233 ? 7.393 1.152 11.528 1.00 97.94 233 TYR A CA 1
ATOM 1686 C C . TYR A 1 233 ? 6.695 -0.146 11.943 1.00 97.94 233 TYR A C 1
ATOM 1688 O O . TYR A 1 233 ? 5.999 -0.156 12.953 1.00 97.94 233 TYR A O 1
ATOM 1696 N N . ALA A 1 234 ? 6.887 -1.247 11.211 1.00 98.00 234 ALA A N 1
ATOM 1697 C CA . ALA A 1 234 ? 6.139 -2.494 11.378 1.00 98.00 234 ALA A CA 1
ATOM 1698 C C . ALA A 1 234 ? 6.163 -3.047 12.815 1.00 98.00 234 ALA A C 1
ATOM 1700 O O . ALA A 1 234 ? 5.111 -3.351 13.375 1.00 98.00 234 ALA A O 1
ATOM 1701 N N . GLY A 1 235 ? 7.341 -3.112 13.444 1.00 98.06 235 GLY A N 1
ATOM 1702 C CA . GLY A 1 235 ? 7.453 -3.593 14.825 1.00 98.06 235 GLY A CA 1
ATOM 1703 C C . GLY A 1 235 ? 6.760 -2.674 15.838 1.00 98.06 235 GLY A C 1
ATOM 1704 O O . GLY A 1 235 ? 6.161 -3.149 16.799 1.00 98.06 235 GLY A O 1
ATOM 1705 N N . MET A 1 236 ? 6.794 -1.358 15.605 1.00 98.31 236 MET A N 1
ATOM 1706 C CA . MET A 1 236 ? 6.067 -0.390 16.431 1.00 98.31 236 MET A CA 1
ATOM 1707 C C . MET A 1 236 ? 4.558 -0.542 16.243 1.00 98.31 236 MET A C 1
ATOM 1709 O O . MET A 1 236 ? 3.836 -0.583 17.232 1.00 98.31 236 MET A O 1
ATOM 1713 N N . LEU A 1 237 ? 4.098 -0.692 14.997 1.00 98.69 237 LEU A N 1
ATOM 1714 C CA . LEU A 1 237 ? 2.693 -0.912 14.672 1.00 98.69 237 LEU A CA 1
ATOM 1715 C C . LEU A 1 237 ? 2.128 -2.116 15.433 1.00 98.69 237 LEU A C 1
ATOM 1717 O O . LEU A 1 237 ? 1.113 -1.983 16.108 1.00 98.69 237 LEU A O 1
ATOM 1721 N N . GLY A 1 238 ? 2.811 -3.262 15.365 1.00 98.44 238 GLY A N 1
ATOM 1722 C CA . GLY A 1 238 ? 2.385 -4.485 16.048 1.00 98.44 238 GLY A CA 1
ATOM 1723 C C . GLY A 1 238 ? 2.376 -4.381 17.574 1.00 98.44 238 GLY A C 1
ATOM 1724 O O . GLY A 1 238 ? 1.588 -5.051 18.237 1.00 98.44 238 GLY A O 1
ATOM 1725 N N . ALA A 1 239 ? 3.224 -3.521 18.142 1.00 97.94 239 ALA A N 1
ATOM 1726 C CA . ALA A 1 239 ? 3.299 -3.304 19.583 1.00 97.94 239 ALA A CA 1
ATOM 1727 C C . ALA A 1 239 ? 2.216 -2.354 20.119 1.00 97.94 239 ALA A C 1
ATOM 1729 O O . ALA A 1 239 ? 1.897 -2.417 21.306 1.00 97.94 239 ALA A O 1
ATOM 1730 N N . THR A 1 240 ? 1.683 -1.457 19.284 1.00 97.19 240 THR A N 1
ATOM 1731 C CA . THR A 1 240 ? 0.804 -0.367 19.741 1.00 97.19 240 THR A CA 1
ATOM 1732 C C . THR A 1 240 ? -0.611 -0.429 19.186 1.00 97.19 240 THR A C 1
ATOM 1734 O O . THR A 1 240 ? -1.502 0.191 19.759 1.00 97.19 240 THR A O 1
ATOM 1737 N N . THR A 1 241 ? -0.842 -1.148 18.084 1.00 98.56 241 THR A N 1
ATOM 1738 C CA . THR A 1 241 ? -2.110 -1.083 17.349 1.00 98.56 241 THR A CA 1
ATOM 1739 C C . THR A 1 241 ? -2.574 -2.475 16.911 1.00 98.56 241 THR A C 1
ATOM 1741 O O . THR A 1 241 ? -1.793 -3.219 16.321 1.00 98.56 241 THR A O 1
ATOM 1744 N N . PRO A 1 242 ? -3.846 -2.842 17.132 1.00 98.75 242 PRO A N 1
ATOM 1745 C CA . PRO A 1 242 ? -4.443 -4.032 16.534 1.00 98.75 242 PRO A CA 1
ATOM 1746 C C . PRO A 1 242 ? -4.496 -3.931 15.005 1.00 98.75 242 PRO A C 1
ATOM 1748 O O . PRO A 1 242 ? -4.916 -2.904 14.462 1.00 98.75 242 PRO A O 1
ATOM 1751 N N . VAL A 1 243 ? -4.110 -4.999 14.303 1.00 98.94 243 VAL A N 1
ATOM 1752 C CA . VAL A 1 243 ? -3.976 -4.996 12.838 1.00 98.94 243 VAL A CA 1
ATOM 1753 C C . VAL A 1 243 ? -4.763 -6.132 12.195 1.00 98.94 243 VAL A C 1
ATOM 1755 O O . VAL A 1 243 ? -4.518 -7.307 12.459 1.00 98.94 243 VAL A O 1
ATOM 1758 N N . HIS A 1 244 ? -5.645 -5.770 11.268 1.00 98.88 244 HIS A N 1
ATOM 1759 C CA . HIS A 1 244 ? -6.236 -6.661 10.274 1.00 98.88 244 HIS A CA 1
ATOM 1760 C C . HIS A 1 244 ? -5.489 -6.475 8.952 1.00 98.88 244 HIS A C 1
ATOM 1762 O O . HIS A 1 244 ? -5.560 -5.414 8.342 1.00 98.88 244 HIS A O 1
ATOM 1768 N N . PHE A 1 245 ? -4.746 -7.487 8.516 1.00 98.94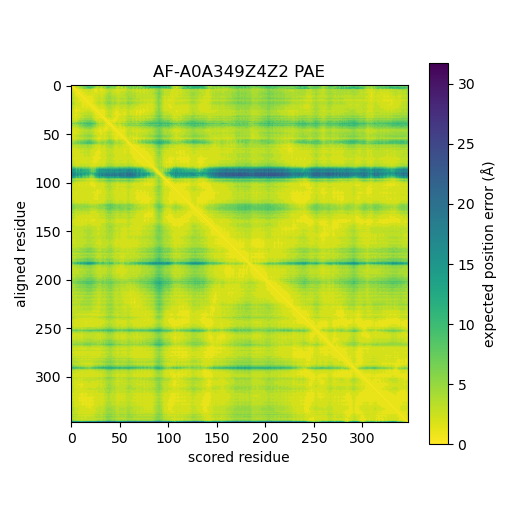 245 PHE A N 1
ATOM 1769 C CA . PHE A 1 245 ? -3.932 -7.447 7.299 1.00 98.94 245 PHE A CA 1
ATOM 1770 C C . PHE A 1 245 ? -4.544 -8.372 6.249 1.00 98.94 245 PHE A C 1
ATOM 1772 O O . PHE A 1 245 ? -4.819 -9.530 6.545 1.00 98.94 245 PHE A O 1
ATOM 1779 N N . MET A 1 246 ? -4.741 -7.898 5.022 1.00 98.88 246 MET A N 1
ATOM 1780 C CA . MET A 1 246 ? -5.312 -8.692 3.931 1.00 98.88 246 MET A CA 1
ATOM 1781 C C . MET A 1 246 ? -4.288 -8.872 2.812 1.00 98.88 246 MET A C 1
ATOM 1783 O O . MET A 1 246 ? -3.717 -7.894 2.334 1.00 98.88 246 MET A O 1
ATOM 1787 N N . SER A 1 247 ? -4.086 -10.117 2.382 1.00 98.75 247 SER A N 1
ATOM 1788 C CA . SER A 1 247 ? -3.216 -10.469 1.255 1.00 98.75 247 SER A CA 1
ATOM 1789 C C . SER A 1 247 ? -3.949 -11.361 0.270 1.00 98.75 247 SER A C 1
ATOM 1791 O O . SER A 1 247 ? -4.500 -12.379 0.676 1.00 98.75 247 SER A O 1
ATOM 1793 N N . VAL A 1 248 ? -3.893 -11.050 -1.023 1.00 98.69 248 VAL A N 1
ATOM 1794 C CA . VAL A 1 248 ? -4.301 -11.991 -2.077 1.00 98.69 248 VAL A CA 1
ATOM 1795 C C . VAL A 1 248 ? -3.101 -12.861 -2.432 1.00 98.69 248 VAL A C 1
ATOM 1797 O O . VAL A 1 248 ? -2.144 -12.389 -3.043 1.00 98.69 248 VAL A O 1
ATOM 1800 N N . VAL A 1 249 ? -3.132 -14.126 -2.012 1.00 98.50 249 VAL A N 1
ATOM 1801 C CA . VAL A 1 249 ? -2.040 -15.096 -2.217 1.00 98.50 249 VAL A CA 1
ATOM 1802 C C . VAL A 1 249 ? -2.269 -16.013 -3.415 1.00 98.50 249 VAL A C 1
ATOM 1804 O O . VAL A 1 249 ? -1.342 -16.709 -3.820 1.00 98.50 249 VAL A O 1
ATOM 1807 N N . GLY A 1 250 ? -3.471 -15.981 -3.993 1.00 97.50 250 GLY A N 1
ATOM 1808 C CA . GLY A 1 250 ? -3.846 -16.838 -5.110 1.00 97.50 250 GLY A CA 1
ATOM 1809 C C . GLY A 1 250 ? -4.056 -18.300 -4.709 1.00 97.50 250 GLY A C 1
ATOM 1810 O O . GLY A 1 250 ? -3.930 -18.675 -3.540 1.00 97.50 250 GLY A O 1
ATOM 1811 N N . ASP A 1 251 ? -4.376 -19.137 -5.692 1.00 96.19 251 ASP A N 1
ATOM 1812 C CA . ASP A 1 251 ? -4.656 -20.569 -5.509 1.00 96.19 251 ASP A CA 1
ATOM 1813 C C . ASP A 1 251 ? -3.542 -21.481 -6.054 1.00 96.19 251 ASP A C 1
ATOM 1815 O O . ASP A 1 251 ? -3.655 -22.708 -6.022 1.00 96.19 251 ASP A O 1
ATOM 1819 N N . GLY A 1 252 ? -2.451 -20.887 -6.549 1.00 93.12 252 GLY A N 1
ATOM 1820 C CA . GLY A 1 252 ? -1.369 -21.601 -7.232 1.00 93.12 252 GLY A CA 1
ATOM 1821 C C . GLY A 1 252 ? -1.707 -22.027 -8.667 1.00 93.12 252 GLY A C 1
ATOM 1822 O O . GLY A 1 252 ? -0.925 -22.760 -9.275 1.00 93.12 252 GLY A O 1
ATOM 1823 N N . GLY A 1 253 ? -2.847 -21.586 -9.200 1.00 94.00 253 GLY A N 1
ATOM 1824 C CA . GLY A 1 253 ? -3.325 -21.817 -10.556 1.00 94.00 253 GLY A CA 1
ATOM 1825 C C . GLY A 1 253 ? -3.646 -20.504 -11.271 1.00 94.00 253 GLY A C 1
ATOM 1826 O O . GLY A 1 253 ? -2.775 -19.652 -11.439 1.00 94.00 253 GLY A O 1
ATOM 1827 N N . GLU A 1 254 ? -4.883 -20.372 -11.753 1.00 92.94 254 GLU A N 1
ATOM 1828 C CA . GLU A 1 254 ? -5.326 -19.206 -12.531 1.00 92.94 254 GLU A CA 1
ATOM 1829 C C . GLU A 1 254 ? -5.551 -17.967 -11.660 1.00 92.94 254 GLU A C 1
ATOM 1831 O O . GLU A 1 254 ? -5.384 -16.845 -12.145 1.00 92.94 254 GLU A O 1
ATOM 1836 N N . ASN A 1 255 ? -5.887 -18.148 -10.377 1.00 96.06 255 ASN A N 1
ATOM 1837 C CA . ASN A 1 255 ? -5.978 -17.034 -9.446 1.00 96.06 255 ASN A CA 1
ATOM 1838 C C . ASN A 1 255 ? -4.570 -16.682 -8.985 1.00 96.06 255 ASN A C 1
ATOM 1840 O O . ASN A 1 255 ? -3.996 -17.306 -8.087 1.00 96.06 255 ASN A O 1
ATOM 1844 N N . LEU A 1 256 ? -4.000 -15.683 -9.649 1.00 97.25 256 LEU A N 1
ATOM 1845 C CA . LEU A 1 256 ? -2.660 -15.214 -9.351 1.00 97.25 256 LEU A CA 1
ATOM 1846 C C . LEU A 1 256 ? -2.616 -14.515 -7.978 1.00 97.25 256 LEU A C 1
ATOM 1848 O O . LEU A 1 256 ? -3.596 -13.888 -7.568 1.00 97.25 256 LEU A O 1
ATOM 1852 N N . PRO A 1 257 ? -1.468 -14.564 -7.278 1.00 97.94 257 PRO A N 1
ATOM 1853 C CA . PRO A 1 257 ? -1.215 -13.676 -6.149 1.00 97.94 257 PRO A CA 1
ATOM 1854 C C . PRO A 1 257 ? -1.307 -12.205 -6.573 1.00 97.94 257 PRO A C 1
ATOM 1856 O O . PRO A 1 257 ? -1.303 -11.887 -7.762 1.00 97.94 257 PRO A O 1
ATOM 1859 N N . ASP A 1 258 ? -1.306 -11.289 -5.611 1.00 98.00 258 ASP A N 1
ATOM 1860 C CA . ASP A 1 258 ? -1.227 -9.853 -5.881 1.00 98.00 258 ASP A CA 1
ATOM 1861 C C . ASP A 1 258 ? -0.106 -9.506 -6.887 1.00 98.00 258 ASP A C 1
ATOM 1863 O O . ASP A 1 258 ? 1.076 -9.758 -6.643 1.00 98.00 258 ASP A O 1
ATOM 1867 N N . GLN A 1 259 ? -0.502 -8.948 -8.036 1.00 97.06 259 GLN A N 1
ATOM 1868 C CA . GLN A 1 259 ? 0.390 -8.629 -9.157 1.00 97.06 259 GLN A CA 1
ATOM 1869 C C . GLN A 1 259 ? 1.004 -7.226 -9.070 1.00 97.06 259 GLN A C 1
ATOM 1871 O O . GLN A 1 259 ? 1.807 -6.856 -9.922 1.00 97.06 259 GLN A O 1
ATOM 1876 N N . VAL A 1 260 ? 0.640 -6.437 -8.057 1.00 96.75 260 VAL A N 1
ATOM 1877 C CA . VAL A 1 260 ? 1.104 -5.056 -7.905 1.00 96.75 260 VAL A CA 1
ATOM 1878 C C . VAL A 1 260 ? 2.091 -4.954 -6.752 1.00 96.75 260 VAL A C 1
ATOM 1880 O O . VAL A 1 260 ? 3.220 -4.515 -6.962 1.00 96.75 260 VAL A O 1
ATOM 1883 N N . ASN A 1 261 ? 1.703 -5.416 -5.563 1.00 97.50 261 ASN A N 1
ATOM 1884 C CA . ASN A 1 261 ? 2.594 -5.511 -4.409 1.00 97.50 261 ASN A CA 1
ATOM 1885 C C . ASN A 1 261 ? 2.883 -6.992 -4.142 1.00 97.50 261 ASN A C 1
ATOM 1887 O O . ASN A 1 261 ? 2.031 -7.658 -3.551 1.00 97.50 261 ASN A O 1
ATOM 1891 N N . PRO A 1 262 ? 4.054 -7.526 -4.535 1.00 97.00 262 PRO A N 1
ATOM 1892 C CA . PRO A 1 262 ? 4.364 -8.940 -4.369 1.00 97.00 262 PRO A CA 1
ATOM 1893 C C . PRO A 1 262 ? 4.153 -9.447 -2.939 1.00 97.00 262 PRO A C 1
ATOM 1895 O O . PRO A 1 262 ? 4.615 -8.854 -1.958 1.00 97.00 262 PRO A O 1
ATOM 1898 N N . VAL A 1 263 ? 3.475 -10.590 -2.825 1.00 97.56 263 VAL A N 1
ATOM 1899 C CA . VAL A 1 263 ? 3.250 -11.280 -1.545 1.00 97.56 263 VAL A CA 1
ATOM 1900 C C . VAL A 1 263 ? 4.578 -11.685 -0.904 1.00 97.56 263 VAL A C 1
ATOM 1902 O O . VAL A 1 263 ? 4.776 -11.507 0.299 1.00 97.56 263 VAL A O 1
ATOM 1905 N N . VAL A 1 264 ? 5.501 -12.181 -1.724 1.00 96.19 264 VAL A N 1
ATOM 1906 C CA . VAL A 1 264 ? 6.883 -12.512 -1.375 1.00 96.19 264 VAL A CA 1
ATOM 1907 C C . VAL A 1 264 ? 7.813 -11.941 -2.441 1.00 96.19 264 VAL A C 1
ATOM 1909 O O . VAL A 1 264 ? 7.417 -11.817 -3.598 1.00 96.19 264 VAL A O 1
ATOM 1912 N N . THR A 1 265 ? 9.038 -11.607 -2.049 1.00 96.31 265 THR A N 1
ATOM 1913 C CA . THR A 1 265 ? 10.102 -11.144 -2.953 1.00 96.31 265 THR A CA 1
ATOM 1914 C C . THR A 1 265 ? 11.358 -11.991 -2.755 1.00 96.31 265 THR A C 1
ATOM 1916 O O . THR A 1 265 ? 11.406 -12.854 -1.871 1.00 96.31 265 THR A O 1
ATOM 1919 N N . SER A 1 266 ? 12.396 -11.739 -3.550 1.00 92.56 266 SER A N 1
ATOM 1920 C CA . SER A 1 266 ? 13.705 -12.368 -3.373 1.00 92.56 266 SER A CA 1
ATOM 1921 C C . SER A 1 266 ? 14.403 -11.962 -2.067 1.00 92.56 266 SER A C 1
ATOM 1923 O O . SER A 1 266 ? 15.269 -12.698 -1.586 1.00 92.56 266 SER A O 1
ATOM 1925 N N . LEU A 1 267 ? 14.026 -10.823 -1.466 1.00 93.38 267 LEU A N 1
ATOM 1926 C CA . LEU A 1 267 ? 14.625 -10.324 -0.230 1.00 93.38 267 LEU A CA 1
ATOM 1927 C C . LEU A 1 267 ? 13.741 -10.607 0.995 1.00 93.38 267 LEU A C 1
ATOM 1929 O O . LEU A 1 267 ? 12.531 -10.382 0.974 1.00 93.38 267 LEU A O 1
ATOM 1933 N N . PRO A 1 268 ? 14.335 -11.015 2.131 1.00 92.00 268 PRO A N 1
ATOM 1934 C CA . PRO A 1 268 ? 13.582 -11.517 3.281 1.00 92.00 268 PRO A CA 1
ATOM 1935 C C . PRO A 1 268 ? 12.775 -10.451 4.034 1.00 92.00 268 PRO A C 1
ATOM 1937 O O . PRO A 1 268 ? 11.962 -10.809 4.881 1.00 92.00 268 PRO A O 1
ATOM 1940 N N . LEU A 1 269 ? 13.012 -9.163 3.765 1.00 93.44 269 LEU A N 1
ATOM 1941 C CA . LEU A 1 269 ? 12.331 -8.039 4.418 1.00 93.44 269 LEU A CA 1
ATOM 1942 C C . LEU A 1 269 ? 11.355 -7.304 3.488 1.00 93.44 269 LEU A C 1
ATOM 1944 O O . LEU A 1 269 ? 10.732 -6.335 3.922 1.00 93.44 269 LEU A O 1
ATOM 1948 N N . ALA A 1 270 ? 11.218 -7.735 2.229 1.00 97.19 270 ALA A N 1
ATOM 1949 C CA . ALA A 1 270 ? 10.410 -7.038 1.235 1.00 97.19 270 ALA A CA 1
ATOM 1950 C C . ALA A 1 270 ? 9.204 -7.864 0.762 1.00 97.19 270 ALA A C 1
ATOM 1952 O O . ALA A 1 270 ? 9.309 -9.064 0.507 1.00 97.19 270 ALA A O 1
ATOM 1953 N N . GLY A 1 271 ? 8.056 -7.204 0.617 1.00 98.19 271 GLY A N 1
ATOM 1954 C CA . GLY A 1 271 ? 6.777 -7.815 0.242 1.00 98.19 271 GLY A CA 1
ATOM 1955 C C . GLY A 1 271 ? 5.749 -7.844 1.377 1.00 98.19 271 GLY A C 1
ATOM 1956 O O . GLY A 1 271 ? 5.997 -7.375 2.491 1.00 98.19 271 GLY A O 1
ATOM 1957 N N . GLN A 1 272 ? 4.569 -8.400 1.090 1.00 98.69 272 GLN A N 1
ATOM 1958 C CA . GLN A 1 272 ? 3.453 -8.414 2.045 1.00 98.69 272 GLN A CA 1
ATOM 1959 C C . GLN A 1 272 ? 3.684 -9.367 3.227 1.00 98.69 272 GLN A C 1
ATOM 1961 O O . GLN A 1 272 ? 3.466 -8.997 4.380 1.00 98.69 272 GLN A O 1
ATOM 1966 N N . HIS A 1 273 ? 4.138 -10.599 2.967 1.00 98.12 273 HIS A N 1
ATOM 1967 C CA . HIS A 1 273 ? 4.395 -11.593 4.015 1.00 98.12 273 HIS A CA 1
ATOM 1968 C C . HIS A 1 273 ? 5.512 -11.156 4.974 1.00 98.12 273 HIS A C 1
ATOM 1970 O O . HIS A 1 273 ? 5.294 -11.233 6.185 1.00 98.12 273 HIS A O 1
ATOM 1976 N N . PRO A 1 274 ? 6.668 -10.650 4.497 1.00 98.06 274 PRO A N 1
ATOM 1977 C CA . PRO A 1 274 ? 7.671 -10.075 5.389 1.00 98.06 274 PRO A CA 1
ATOM 1978 C C . PRO A 1 274 ? 7.144 -8.924 6.243 1.00 98.06 274 PRO A C 1
ATOM 1980 O O . PRO A 1 274 ? 7.422 -8.889 7.440 1.00 98.06 274 PRO A O 1
ATOM 1983 N N . MET A 1 275 ? 6.334 -8.024 5.675 1.00 98.44 275 MET A N 1
ATOM 1984 C CA . MET A 1 275 ? 5.720 -6.944 6.448 1.00 98.44 275 MET A CA 1
ATOM 1985 C C . MET A 1 275 ? 4.803 -7.478 7.552 1.00 98.44 275 MET A C 1
ATOM 1987 O O . MET A 1 275 ? 4.957 -7.088 8.708 1.00 98.44 275 MET A O 1
ATOM 1991 N N . ALA A 1 276 ? 3.892 -8.402 7.228 1.00 98.81 276 ALA A N 1
ATOM 1992 C CA . ALA A 1 276 ? 3.012 -9.032 8.213 1.00 98.81 276 ALA A CA 1
ATOM 1993 C C . ALA A 1 276 ? 3.808 -9.732 9.332 1.00 98.81 276 ALA A C 1
ATOM 1995 O O . ALA A 1 276 ? 3.465 -9.607 10.508 1.00 98.81 276 ALA A O 1
ATOM 1996 N N . ALA A 1 277 ? 4.914 -10.400 8.987 1.00 98.44 277 ALA A N 1
ATOM 1997 C CA . ALA A 1 277 ? 5.802 -11.036 9.956 1.00 98.44 277 ALA A CA 1
ATOM 1998 C C . ALA A 1 277 ? 6.523 -10.019 10.861 1.00 98.44 277 ALA A C 1
ATOM 2000 O O . ALA A 1 277 ? 6.617 -10.248 12.064 1.00 98.44 277 ALA A O 1
ATOM 2001 N N . MET A 1 278 ? 6.989 -8.883 10.325 1.00 98.38 278 MET A N 1
ATOM 2002 C CA . MET A 1 278 ? 7.600 -7.810 11.128 1.00 98.38 278 MET A CA 1
ATOM 2003 C C . MET A 1 278 ? 6.601 -7.132 12.076 1.00 98.38 278 MET A C 1
ATOM 2005 O O . MET A 1 278 ? 6.996 -6.692 13.153 1.00 98.38 278 MET A O 1
ATOM 2009 N N . ILE A 1 279 ? 5.321 -7.065 11.695 1.00 98.81 279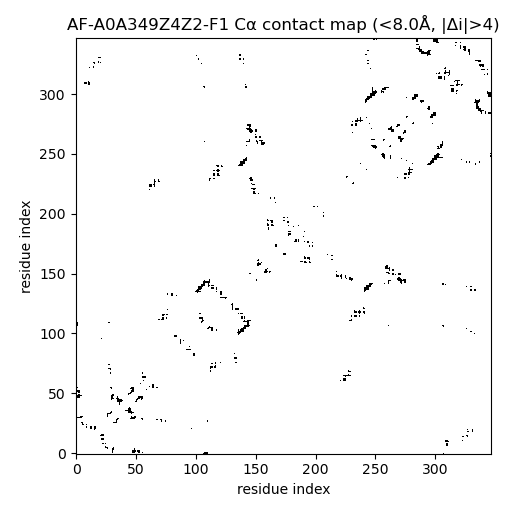 ILE A N 1
ATOM 2010 C CA . ILE A 1 279 ? 4.228 -6.622 12.578 1.00 98.81 279 ILE A CA 1
ATOM 2011 C C . ILE A 1 279 ? 3.945 -7.676 13.668 1.00 98.81 279 ILE A C 1
ATOM 2013 O O . ILE A 1 279 ? 3.436 -7.341 14.732 1.00 98.81 279 ILE A O 1
ATOM 2017 N N . GLY A 1 280 ? 4.301 -8.944 13.442 1.00 98.56 280 GLY A N 1
ATOM 2018 C CA . GLY A 1 280 ? 4.037 -10.047 14.369 1.00 98.56 280 GLY A CA 1
ATOM 2019 C C . GLY A 1 280 ? 2.669 -10.700 14.165 1.00 98.56 280 GLY A C 1
ATOM 2020 O O . GLY A 1 280 ? 2.061 -11.162 15.126 1.00 98.56 280 GLY A O 1
ATOM 2021 N N . LEU A 1 281 ? 2.161 -10.711 12.928 1.00 98.75 281 LEU A N 1
ATOM 2022 C CA . LEU A 1 281 ? 0.852 -11.271 12.601 1.00 98.75 281 LEU A CA 1
ATOM 2023 C C . LEU A 1 281 ? 0.922 -12.765 12.295 1.00 98.75 281 LEU A C 1
ATOM 2025 O O . LEU A 1 281 ? 1.775 -13.225 11.535 1.00 98.75 281 LEU A O 1
ATOM 2029 N N . GLU A 1 282 ? -0.053 -13.499 12.819 1.00 98.31 282 GLU A N 1
ATOM 2030 C CA . GLU A 1 282 ? -0.334 -14.877 12.426 1.00 98.31 282 GLU A CA 1
ATOM 2031 C C . GLU A 1 282 ? -1.417 -14.921 11.342 1.00 98.31 282 GLU A C 1
ATOM 2033 O O . GLU A 1 282 ? -2.234 -14.003 11.217 1.00 98.31 282 GLU A O 1
ATOM 2038 N N . GLN A 1 283 ? -1.434 -15.995 10.550 1.00 98.38 283 GLN A N 1
ATOM 2039 C CA . GLN A 1 283 ? -2.503 -16.218 9.581 1.00 98.38 283 GLN A CA 1
ATOM 2040 C C . GLN A 1 283 ? -3.814 -16.551 10.300 1.00 98.38 283 GLN A C 1
ATOM 2042 O O . GLN A 1 283 ? -3.842 -17.377 11.210 1.00 98.38 283 GLN A O 1
ATOM 2047 N N . VAL A 1 284 ? -4.908 -15.949 9.842 1.00 98.44 284 VAL A N 1
ATOM 2048 C CA . VAL A 1 284 ? -6.260 -16.176 10.354 1.00 98.44 284 VAL A CA 1
ATOM 2049 C C . VAL A 1 284 ? -7.105 -16.809 9.257 1.00 98.44 284 VAL A C 1
ATOM 2051 O O . VAL A 1 284 ? -7.304 -16.214 8.199 1.00 98.44 284 VAL A O 1
ATOM 2054 N N . THR A 1 285 ? -7.603 -18.017 9.519 1.00 98.12 285 THR A N 1
ATOM 2055 C CA . THR A 1 285 ? -8.407 -18.812 8.569 1.00 98.12 285 THR A CA 1
ATOM 2056 C C . THR A 1 285 ? -9.874 -18.955 8.983 1.00 98.12 285 THR A C 1
ATOM 2058 O O . THR A 1 285 ? -10.713 -19.394 8.202 1.00 98.12 285 THR A O 1
ATOM 2061 N N . SER A 1 286 ? -10.215 -18.547 10.207 1.00 98.00 286 SER A N 1
ATOM 2062 C CA . SER A 1 286 ? -11.574 -18.536 10.752 1.00 98.00 286 SER A CA 1
ATOM 2063 C C . SER A 1 286 ? -11.745 -17.375 11.726 1.00 98.00 286 SER A C 1
ATOM 2065 O O . SER A 1 286 ? -10.752 -16.833 12.203 1.00 98.00 286 SER A O 1
ATOM 2067 N N . THR A 1 287 ? -12.988 -17.027 12.069 1.00 98.50 287 THR A N 1
ATOM 2068 C CA . THR A 1 287 ? -13.274 -15.963 13.044 1.00 98.50 287 THR A CA 1
ATOM 2069 C C . THR A 1 287 ? -12.469 -16.137 14.331 1.00 98.50 287 THR A C 1
ATOM 2071 O O . THR A 1 287 ? -12.514 -17.198 14.955 1.00 98.50 287 THR A O 1
ATOM 2074 N N . ILE A 1 288 ? -11.794 -15.067 14.749 1.00 98.62 288 ILE A N 1
ATOM 2075 C CA . ILE A 1 288 ? -11.143 -14.957 16.058 1.00 98.62 288 ILE A CA 1
ATOM 2076 C C . ILE A 1 288 ? -11.751 -13.799 16.844 1.00 98.62 288 ILE A C 1
ATOM 2078 O O . ILE A 1 288 ? -12.177 -12.796 16.268 1.00 98.62 288 ILE A O 1
ATOM 2082 N N . SER A 1 289 ? -11.797 -13.936 18.166 1.00 98.12 289 SER A N 1
ATOM 2083 C CA . SER A 1 289 ? -12.338 -12.914 19.059 1.00 98.12 289 SER A CA 1
ATOM 2084 C C . SER A 1 289 ? -11.674 -12.946 20.429 1.00 98.12 289 SER A C 1
ATOM 2086 O O . SER A 1 289 ? -11.222 -13.998 20.879 1.00 98.12 289 SER A O 1
ATOM 2088 N N . SER A 1 290 ? -11.686 -11.808 21.113 1.00 97.25 290 SER A N 1
ATOM 2089 C CA . SER A 1 290 ? -11.203 -11.637 22.478 1.00 97.25 290 SER A CA 1
ATOM 2090 C C . SER A 1 290 ? -12.242 -10.884 23.308 1.00 97.25 290 SER A C 1
ATOM 2092 O O . SER A 1 290 ? -12.745 -9.849 22.885 1.00 97.25 290 SER A O 1
ATOM 2094 N N . GLU A 1 291 ? -12.576 -11.399 24.494 1.00 93.12 291 GLU A N 1
ATOM 2095 C CA . GLU A 1 291 ? -13.531 -10.744 25.406 1.00 93.12 291 GLU A CA 1
ATOM 2096 C C . GLU A 1 291 ? -12.895 -9.593 26.199 1.00 93.12 291 GLU A C 1
ATOM 2098 O O . GLU A 1 291 ? -13.583 -8.668 26.626 1.00 93.12 291 GLU A O 1
ATOM 2103 N N . THR A 1 292 ? -11.582 -9.661 26.434 1.00 92.06 292 THR A N 1
ATOM 2104 C CA . THR A 1 292 ? -10.861 -8.752 27.342 1.00 92.06 292 THR A CA 1
ATOM 2105 C C . THR A 1 292 ? -9.740 -7.974 26.662 1.00 92.06 292 THR A C 1
ATOM 2107 O O . THR A 1 292 ? -8.988 -7.274 27.336 1.00 92.06 292 THR A O 1
ATOM 2110 N N . GLY A 1 293 ? -9.573 -8.123 25.351 1.00 95.81 293 GLY A N 1
ATOM 2111 C CA . GLY A 1 293 ? -8.496 -7.497 24.598 1.00 95.81 293 GLY A CA 1
ATOM 2112 C C . GLY A 1 293 ? -8.840 -7.382 23.123 1.00 95.81 293 GLY A C 1
ATOM 2113 O O . GLY A 1 293 ? -10.001 -7.465 22.737 1.00 95.81 293 GLY A O 1
ATOM 2114 N N . THR A 1 294 ? -7.815 -7.206 22.306 1.00 98.25 294 THR A N 1
ATOM 2115 C CA . THR A 1 294 ? -7.941 -7.063 20.858 1.00 98.25 294 THR A CA 1
ATOM 2116 C C . THR A 1 294 ? -7.351 -8.274 20.150 1.00 98.25 294 THR A C 1
ATOM 2118 O O . THR A 1 294 ? -6.617 -9.072 20.741 1.00 98.25 294 THR A O 1
ATOM 2121 N N . VAL A 1 295 ? -7.699 -8.430 18.880 1.00 98.62 295 VAL A N 1
ATOM 2122 C CA . VAL A 1 295 ? -7.140 -9.439 17.989 1.00 98.62 295 VAL A CA 1
ATOM 2123 C C . VAL A 1 295 ? -6.426 -8.761 16.826 1.00 98.62 295 VAL A C 1
ATOM 2125 O O . VAL A 1 295 ? -6.812 -7.680 16.387 1.00 98.62 295 VAL A O 1
ATOM 2128 N N . SER A 1 296 ? -5.395 -9.425 16.318 1.00 98.81 296 SER A N 1
ATOM 2129 C CA . SER A 1 296 ? -4.671 -9.037 15.111 1.00 98.81 296 SER A CA 1
ATOM 2130 C C . SER A 1 296 ? -4.449 -10.278 14.261 1.00 98.81 296 SER A C 1
ATOM 2132 O O . SER A 1 296 ? -4.365 -11.385 14.793 1.00 98.81 296 SER A O 1
ATOM 2134 N N . GLY A 1 297 ? -4.322 -10.112 12.951 1.00 98.69 297 GLY A N 1
ATOM 2135 C CA . GLY A 1 297 ? -4.011 -11.233 12.082 1.00 98.69 297 GLY A CA 1
ATOM 2136 C C . GLY A 1 297 ? -3.948 -10.887 10.607 1.00 98.69 297 GLY A C 1
ATOM 2137 O O . GLY A 1 297 ? -4.433 -9.845 10.162 1.00 98.69 297 GLY A O 1
ATOM 2138 N N . GLN A 1 298 ? -3.348 -11.803 9.856 1.00 98.88 298 GLN A N 1
ATOM 2139 C CA . GLN A 1 298 ? -3.283 -11.771 8.407 1.00 98.88 298 GLN A CA 1
ATOM 2140 C C . GLN A 1 298 ? -4.311 -12.733 7.810 1.00 98.88 298 GLN A C 1
ATOM 2142 O O . GLN A 1 298 ? -4.193 -13.948 7.950 1.00 98.88 298 GLN A O 1
ATOM 2147 N N . VAL A 1 299 ? -5.285 -12.205 7.081 1.00 98.88 299 VAL A N 1
ATOM 2148 C CA . VAL A 1 299 ? -6.189 -13.008 6.259 1.00 98.88 299 VAL A CA 1
ATOM 2149 C C . VAL A 1 299 ? -5.598 -13.121 4.861 1.00 98.88 299 VAL A C 1
ATOM 2151 O O . VAL A 1 299 ? -5.306 -12.119 4.203 1.00 98.88 299 VAL A O 1
ATOM 2154 N N . ARG A 1 300 ? -5.396 -14.358 4.413 1.00 98.75 300 ARG A N 1
ATOM 2155 C CA . ARG A 1 300 ? -4.864 -14.673 3.087 1.00 98.75 300 ARG A CA 1
ATOM 2156 C C . ARG A 1 300 ? -6.006 -15.151 2.206 1.00 98.75 300 ARG A C 1
ATOM 2158 O O . ARG A 1 300 ? -6.707 -16.079 2.586 1.00 98.75 300 ARG A O 1
ATOM 2165 N N . PHE A 1 301 ? -6.192 -14.534 1.050 1.00 98.81 301 PHE A N 1
ATOM 2166 C CA . PHE A 1 301 ? -7.259 -14.847 0.107 1.00 98.81 301 PHE A CA 1
ATOM 2167 C C . PHE A 1 301 ? -6.714 -15.666 -1.059 1.00 98.81 301 PHE A C 1
ATOM 2169 O O . PHE A 1 301 ? -5.668 -15.332 -1.619 1.00 98.81 301 PHE A O 1
ATOM 2176 N N . ASN A 1 302 ? -7.421 -16.736 -1.419 1.00 98.12 302 ASN A N 1
ATOM 2177 C CA . ASN A 1 302 ? -7.036 -17.640 -2.512 1.00 98.12 302 ASN A CA 1
ATOM 2178 C C . ASN A 1 302 ? -7.444 -17.121 -3.908 1.00 98.12 302 ASN A C 1
ATOM 2180 O O . ASN A 1 302 ? -7.078 -17.708 -4.919 1.00 98.12 302 ASN A O 1
ATOM 2184 N N . SER A 1 303 ? -8.188 -16.018 -3.956 1.00 97.94 303 SER A N 1
ATOM 2185 C CA . SER A 1 303 ? -8.706 -15.369 -5.158 1.00 97.94 303 SER A CA 1
ATOM 2186 C C . SER A 1 303 ? -8.733 -13.849 -4.952 1.00 97.94 303 SER A C 1
ATOM 2188 O O . SER A 1 303 ? -8.537 -13.358 -3.834 1.00 97.94 303 SER A O 1
ATOM 2190 N N . GLY A 1 304 ? -8.984 -13.100 -6.024 1.00 97.81 304 GLY A N 1
ATOM 2191 C CA . GLY A 1 304 ? -9.069 -11.643 -6.033 1.00 97.81 304 GLY A CA 1
ATOM 2192 C C . GLY A 1 304 ? -7.898 -10.962 -6.745 1.00 97.81 304 GLY A C 1
ATOM 2193 O O . GLY A 1 304 ? -7.126 -11.568 -7.478 1.00 97.81 304 GLY A O 1
ATOM 2194 N N . ALA A 1 305 ? -7.796 -9.656 -6.538 1.00 97.25 305 ALA A N 1
ATOM 2195 C CA . ALA A 1 305 ? -6.753 -8.771 -7.042 1.00 97.25 305 ALA A CA 1
ATOM 2196 C C . ALA A 1 305 ? -6.317 -7.743 -5.976 1.00 97.25 305 ALA A C 1
ATOM 2198 O O . ALA A 1 305 ? -6.885 -7.665 -4.889 1.00 97.25 305 ALA A O 1
ATOM 2199 N N . HIS A 1 306 ? -5.337 -6.911 -6.324 1.00 97.38 306 HIS A N 1
ATOM 2200 C CA . HIS A 1 306 ? -4.643 -5.958 -5.447 1.00 97.38 306 HIS A CA 1
ATOM 2201 C C . HIS A 1 306 ? -5.514 -4.999 -4.600 1.00 97.38 306 HIS A C 1
ATOM 2203 O O . HIS A 1 306 ? -5.070 -4.506 -3.567 1.00 97.38 306 HIS A O 1
ATOM 2209 N N . ALA A 1 307 ? -6.723 -4.678 -5.060 1.00 97.31 307 ALA A N 1
ATOM 2210 C CA . ALA A 1 307 ? -7.641 -3.742 -4.404 1.00 97.31 307 ALA A CA 1
ATOM 2211 C C . ALA A 1 307 ? -9.069 -4.304 -4.368 1.00 97.31 307 ALA A C 1
ATOM 2213 O O . ALA A 1 307 ? -10.046 -3.613 -4.675 1.00 97.31 307 ALA A O 1
ATOM 2214 N N . SER A 1 308 ? -9.179 -5.594 -4.062 1.00 98.06 308 SER A N 1
ATOM 2215 C CA . SER A 1 308 ? -10.440 -6.330 -4.032 1.00 98.06 308 SER A CA 1
ATOM 2216 C C . SER A 1 308 ? -11.425 -5.762 -3.023 1.00 98.06 308 SER A C 1
ATOM 2218 O O . SER A 1 308 ? -12.623 -5.835 -3.279 1.00 98.06 308 SER A O 1
ATOM 2220 N N . SER A 1 309 ? -10.987 -5.133 -1.926 1.00 97.75 309 SER A N 1
ATOM 2221 C CA . SER A 1 309 ? -11.938 -4.494 -0.998 1.00 97.75 309 SER A CA 1
ATOM 2222 C C . SER A 1 309 ? -12.695 -3.316 -1.632 1.00 97.75 309 SER A C 1
ATOM 2224 O O . SER A 1 309 ? -13.790 -2.968 -1.181 1.00 97.75 309 SER A O 1
ATOM 2226 N N . LEU A 1 310 ? -12.151 -2.732 -2.708 1.00 97.25 310 LEU A N 1
ATOM 2227 C CA . LEU A 1 310 ? -12.713 -1.582 -3.424 1.00 97.25 310 LEU A CA 1
ATOM 2228 C C . LEU A 1 310 ? -13.297 -1.942 -4.797 1.00 97.25 310 LEU A C 1
ATOM 2230 O O . LEU A 1 310 ? -13.965 -1.110 -5.409 1.00 97.25 310 LEU A O 1
ATOM 2234 N N . SER A 1 311 ? -13.056 -3.155 -5.303 1.00 96.56 311 SER A N 1
ATOM 2235 C CA . SER A 1 311 ? -13.503 -3.569 -6.634 1.00 96.56 311 SER A CA 1
ATOM 2236 C C . SER A 1 311 ? -13.898 -5.049 -6.683 1.00 96.56 311 SER A C 1
ATOM 2238 O O . SER A 1 311 ? -13.037 -5.903 -6.480 1.00 96.56 311 SER A O 1
ATOM 2240 N N . PRO A 1 312 ? -15.153 -5.376 -7.055 1.00 97.06 312 PRO A N 1
ATOM 2241 C CA . PRO A 1 312 ? -15.617 -6.753 -7.236 1.00 97.06 312 PRO A CA 1
ATOM 2242 C C . PRO A 1 312 ? -15.196 -7.382 -8.567 1.00 97.06 312 PRO A C 1
ATOM 2244 O O . PRO A 1 312 ? -15.658 -8.471 -8.888 1.00 97.06 312 PRO A O 1
ATOM 2247 N N . ALA A 1 313 ? -14.375 -6.699 -9.373 1.00 97.44 313 ALA A N 1
ATOM 2248 C CA . ALA A 1 313 ? -14.079 -7.120 -10.740 1.00 97.44 313 ALA A CA 1
ATOM 2249 C C . ALA A 1 313 ? -13.336 -8.462 -10.823 1.00 97.44 313 ALA A C 1
ATOM 2251 O O . ALA A 1 313 ? -13.601 -9.234 -11.739 1.00 97.44 313 ALA A O 1
ATOM 2252 N N . ALA A 1 314 ? -12.420 -8.726 -9.886 1.00 97.19 314 ALA A N 1
ATOM 2253 C CA . ALA A 1 314 ? -11.666 -9.977 -9.852 1.00 97.19 314 ALA A CA 1
ATOM 2254 C C . ALA A 1 314 ? -12.498 -11.112 -9.243 1.00 97.19 314 ALA A C 1
ATOM 2256 O O . ALA A 1 314 ? -12.661 -12.158 -9.862 1.00 97.19 314 ALA A O 1
ATOM 2257 N N . ASP A 1 315 ? -13.062 -10.881 -8.054 1.00 98.31 315 ASP A N 1
ATOM 2258 C CA . ASP A 1 315 ? -13.921 -11.846 -7.373 1.00 98.31 315 ASP A CA 1
ATOM 2259 C C . ASP A 1 315 ? -14.895 -11.126 -6.413 1.00 98.31 315 ASP A C 1
ATOM 2261 O O . ASP A 1 315 ? -14.485 -10.631 -5.355 1.00 98.31 315 ASP A O 1
ATOM 2265 N N . PRO A 1 316 ? -16.203 -11.069 -6.732 1.00 98.31 316 PRO A N 1
ATOM 2266 C CA . PRO A 1 316 ? -17.196 -10.420 -5.879 1.00 98.31 316 PRO A CA 1
ATOM 2267 C C . PRO A 1 316 ? -17.344 -11.049 -4.486 1.00 98.31 316 PRO A C 1
ATOM 2269 O O . PRO A 1 316 ? -17.748 -10.358 -3.545 1.00 98.31 316 PRO A O 1
ATOM 2272 N N . ALA A 1 317 ? -17.065 -12.349 -4.337 1.00 98.56 317 ALA A N 1
ATOM 2273 C CA . ALA A 1 317 ? -17.147 -13.030 -3.050 1.00 98.56 317 ALA A CA 1
ATOM 2274 C C . ALA A 1 317 ? -15.985 -12.614 -2.139 1.00 98.56 317 ALA A C 1
ATOM 2276 O O . ALA A 1 317 ? -16.221 -12.352 -0.958 1.00 98.56 317 ALA A O 1
ATOM 2277 N N . VAL A 1 318 ? -14.777 -12.469 -2.697 1.00 98.69 318 VAL A N 1
ATOM 2278 C CA . VAL A 1 318 ? -13.606 -11.917 -1.995 1.00 98.69 318 VAL A CA 1
ATOM 2279 C C . VAL A 1 318 ? -13.863 -10.473 -1.578 1.00 98.69 318 VAL A C 1
ATOM 2281 O O . VAL A 1 318 ? -13.690 -10.144 -0.408 1.00 98.69 318 VAL A O 1
ATOM 2284 N N . THR A 1 319 ? -14.356 -9.621 -2.484 1.00 98.75 319 THR A N 1
ATOM 2285 C CA . THR A 1 319 ? -14.702 -8.227 -2.155 1.00 98.75 319 THR A CA 1
ATOM 2286 C C . THR A 1 319 ? -15.681 -8.149 -0.999 1.00 98.75 319 THR A C 1
ATOM 2288 O O . THR A 1 319 ? -15.447 -7.426 -0.033 1.00 98.75 319 THR A O 1
ATOM 2291 N N . ARG A 1 320 ? -16.775 -8.916 -1.063 1.00 98.50 320 ARG A N 1
ATOM 2292 C CA . ARG A 1 320 ? -17.772 -8.933 0.008 1.00 98.50 320 ARG A CA 1
ATOM 2293 C C . ARG A 1 320 ? -17.161 -9.384 1.332 1.00 98.50 320 ARG A C 1
ATOM 2295 O O . ARG A 1 320 ? -17.437 -8.765 2.355 1.00 98.50 320 ARG A O 1
ATOM 2302 N N . GLU A 1 321 ? -16.355 -10.441 1.315 1.00 98.81 321 GLU A N 1
ATOM 2303 C CA . GLU A 1 321 ? -15.699 -10.961 2.512 1.00 98.81 321 GLU A CA 1
ATOM 2304 C C . GLU A 1 321 ? -14.728 -9.936 3.118 1.00 98.81 321 GLU A C 1
ATOM 2306 O O . GLU A 1 321 ? -14.828 -9.645 4.308 1.00 98.81 321 GLU A O 1
ATOM 2311 N N . MET A 1 322 ? -13.869 -9.307 2.309 1.00 98.81 322 MET A N 1
ATOM 2312 C CA . MET A 1 322 ? -12.971 -8.240 2.764 1.00 98.81 322 MET A CA 1
ATOM 2313 C C . MET A 1 322 ? -13.748 -7.078 3.389 1.00 98.81 322 MET A C 1
ATOM 2315 O O . MET A 1 322 ? -13.419 -6.635 4.486 1.00 98.81 322 MET A O 1
ATOM 2319 N N . GLN A 1 323 ? -14.819 -6.606 2.744 1.00 98.62 323 GLN A N 1
ATOM 2320 C CA . GLN A 1 323 ? -15.606 -5.493 3.278 1.00 98.62 323 GLN A CA 1
ATOM 2321 C C . GLN A 1 323 ? -16.305 -5.836 4.605 1.00 98.62 323 GLN A C 1
ATOM 2323 O O . GLN A 1 323 ? -16.361 -4.994 5.505 1.00 98.62 323 GLN A O 1
ATOM 2328 N N . LEU A 1 324 ? -16.817 -7.064 4.748 1.00 98.50 324 LEU A N 1
ATOM 2329 C CA . LEU A 1 324 ? -17.417 -7.543 5.998 1.00 98.50 324 LEU A CA 1
ATOM 2330 C C . LEU A 1 324 ? -16.373 -7.701 7.109 1.00 98.50 324 LEU A C 1
ATOM 2332 O O . LEU A 1 324 ? -16.656 -7.337 8.252 1.00 98.50 324 LEU A O 1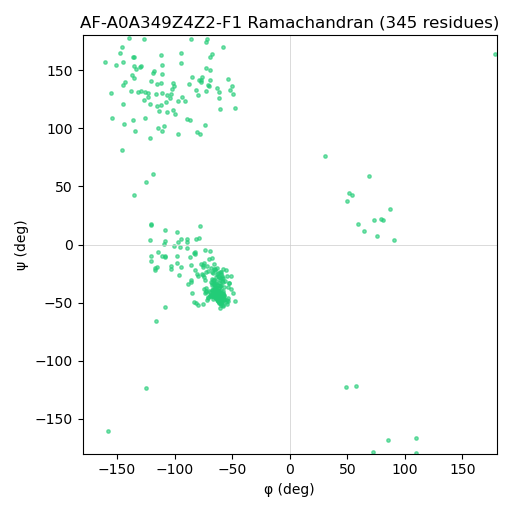
ATOM 2336 N N . GLN A 1 325 ? -15.171 -8.179 6.775 1.00 98.75 325 GLN A N 1
ATOM 2337 C CA . GLN A 1 325 ? -14.040 -8.229 7.701 1.00 98.75 325 GLN A CA 1
ATOM 2338 C C . GLN A 1 325 ? -13.678 -6.833 8.203 1.00 98.75 325 GLN A C 1
ATOM 2340 O O . GLN A 1 325 ? -13.659 -6.628 9.413 1.00 98.75 325 GLN A O 1
ATOM 2345 N N . VAL A 1 326 ? -13.473 -5.857 7.306 1.00 98.75 326 VAL A N 1
ATOM 2346 C CA . VAL A 1 326 ? -13.141 -4.475 7.695 1.00 98.75 326 VAL A CA 1
ATOM 2347 C C . VAL A 1 326 ? -14.228 -3.885 8.594 1.00 98.75 326 VAL A C 1
ATOM 2349 O O . VAL A 1 326 ? -13.942 -3.403 9.692 1.00 98.75 326 VAL A O 1
ATOM 2352 N N . GLY A 1 327 ? -15.490 -3.938 8.154 1.00 98.31 327 GLY A N 1
ATOM 2353 C CA . GLY A 1 327 ? -16.608 -3.366 8.903 1.00 98.31 327 GLY A CA 1
ATOM 2354 C C . GLY A 1 327 ? -16.809 -4.034 10.263 1.00 98.31 327 GLY A C 1
ATOM 2355 O O . GLY A 1 327 ? -17.069 -3.356 11.257 1.00 98.31 327 GLY A O 1
ATOM 2356 N N . GLY A 1 328 ? -16.676 -5.358 10.339 1.00 98.31 328 GLY A N 1
ATOM 2357 C CA . GLY A 1 328 ? -16.786 -6.110 11.586 1.00 98.31 328 GLY A CA 1
ATOM 2358 C C . GLY A 1 328 ? -15.619 -5.865 12.545 1.00 98.31 328 GLY A C 1
ATOM 2359 O O . GLY A 1 328 ? -15.848 -5.639 13.735 1.00 98.31 328 GLY A O 1
ATOM 2360 N N . PHE A 1 329 ? -14.393 -5.837 12.023 1.00 98.75 329 PHE A N 1
ATOM 2361 C CA . PHE A 1 329 ? -13.179 -5.579 12.792 1.00 98.75 329 PHE A CA 1
ATOM 2362 C C . PHE A 1 329 ? -13.205 -4.192 13.436 1.00 98.75 329 PHE A C 1
ATOM 2364 O O . PHE A 1 329 ? -13.066 -4.077 14.652 1.00 98.75 329 PHE A O 1
ATOM 2371 N N . ILE A 1 330 ? -13.503 -3.149 12.655 1.00 98.44 330 ILE A N 1
ATOM 2372 C CA . ILE A 1 330 ? -13.579 -1.775 13.168 1.00 98.44 330 ILE A CA 1
ATOM 2373 C C . ILE A 1 330 ? -14.766 -1.607 14.125 1.00 98.44 330 ILE A C 1
ATOM 2375 O O . ILE A 1 330 ? -14.607 -1.039 15.203 1.00 98.44 330 ILE A O 1
ATOM 2379 N N . LYS A 1 331 ? -15.951 -2.137 13.787 1.00 97.56 331 LYS A N 1
ATOM 2380 C CA . LYS A 1 331 ? -17.149 -2.026 14.642 1.00 97.56 331 LYS A CA 1
ATOM 2381 C C . LYS A 1 331 ? -16.958 -2.668 16.014 1.00 97.56 331 LYS A C 1
ATOM 2383 O O . LYS A 1 331 ? -17.526 -2.192 16.992 1.00 97.56 331 LYS A O 1
ATOM 2388 N N . SER A 1 332 ? -16.213 -3.768 16.070 1.00 97.62 332 SER A N 1
ATOM 2389 C CA . SER A 1 332 ? -15.901 -4.457 17.323 1.00 97.62 332 SER A CA 1
ATOM 2390 C C . SER A 1 332 ? -14.745 -3.817 18.093 1.00 97.62 332 SER A C 1
ATOM 2392 O O . SER A 1 332 ? -14.329 -4.379 19.097 1.00 97.62 332 SER A O 1
ATOM 2394 N N . GLU A 1 333 ? -14.201 -2.684 17.632 1.00 97.31 333 GLU A N 1
ATOM 2395 C CA . GLU A 1 333 ? -13.016 -2.047 18.222 1.00 97.31 333 GLU A CA 1
ATOM 2396 C C . GLU A 1 333 ? -11.837 -3.036 18.306 1.00 97.31 333 GLU A C 1
ATOM 2398 O O . GLU A 1 333 ? -11.147 -3.141 19.317 1.00 97.31 333 GLU A O 1
ATOM 2403 N N . ALA A 1 334 ? -11.654 -3.809 17.227 1.00 98.44 334 ALA A N 1
ATOM 2404 C CA . ALA A 1 334 ? -10.686 -4.895 17.096 1.00 98.44 334 ALA A CA 1
ATOM 2405 C C . ALA A 1 334 ? -10.834 -6.046 18.109 1.00 98.44 334 ALA A C 1
ATOM 2407 O O . ALA A 1 334 ? -9.912 -6.842 18.262 1.00 98.44 334 ALA A O 1
ATOM 2408 N N . GLN A 1 335 ? -11.978 -6.194 18.782 1.00 98.56 335 GLN A N 1
ATOM 2409 C CA . GLN A 1 335 ? -12.239 -7.351 19.649 1.00 98.56 335 GLN A CA 1
ATOM 2410 C C . GLN A 1 335 ? -12.562 -8.623 18.858 1.00 98.56 335 GLN A C 1
ATOM 2412 O O . GLN A 1 335 ? -12.451 -9.723 19.397 1.00 98.56 335 GLN A O 1
ATOM 2417 N N . ALA A 1 336 ? -12.953 -8.507 17.588 1.00 98.50 336 ALA A N 1
ATOM 2418 C CA . ALA A 1 336 ? -13.213 -9.648 16.721 1.00 98.50 336 ALA A CA 1
ATOM 2419 C C . ALA A 1 336 ? -12.773 -9.382 15.280 1.00 98.50 336 ALA A C 1
ATOM 2421 O O . ALA A 1 336 ? -13.035 -8.318 14.730 1.00 98.50 336 ALA A O 1
ATOM 2422 N N . LEU A 1 337 ? -12.180 -10.390 14.642 1.00 98.75 337 LEU A N 1
ATOM 2423 C CA . LEU A 1 337 ? -11.935 -10.424 13.203 1.00 98.75 337 LEU A CA 1
ATOM 2424 C C . LEU A 1 337 ? -12.851 -11.502 12.603 1.00 98.75 337 LEU A C 1
ATOM 2426 O O . LEU A 1 337 ? -12.534 -12.691 12.713 1.00 98.75 337 LEU A O 1
ATOM 2430 N N . PRO A 1 338 ? -14.019 -11.122 12.052 1.00 98.25 338 PRO A N 1
ATOM 2431 C CA . PRO A 1 338 ? -14.994 -12.088 11.565 1.00 98.25 338 PRO A CA 1
ATOM 2432 C C . PRO A 1 338 ? -14.610 -12.614 10.185 1.00 98.25 338 PRO A C 1
ATOM 2434 O O . PRO A 1 338 ? -14.432 -11.824 9.271 1.00 98.25 338 PRO A O 1
ATOM 2437 N N . ILE A 1 339 ? -14.578 -13.934 10.018 1.00 98.50 339 ILE A N 1
ATOM 2438 C CA . ILE A 1 339 ? -14.474 -14.593 8.711 1.00 98.50 339 ILE A CA 1
ATOM 2439 C C . ILE A 1 339 ? -15.839 -15.196 8.383 1.00 98.50 339 ILE A C 1
ATOM 2441 O O . ILE A 1 339 ? -16.305 -16.088 9.100 1.00 98.50 339 ILE A O 1
ATOM 2445 N N . THR A 1 340 ? -16.506 -14.691 7.341 1.00 97.75 340 THR A N 1
ATOM 2446 C CA . THR A 1 340 ? -17.891 -15.089 7.005 1.00 97.75 340 THR A CA 1
ATOM 2447 C C . THR A 1 340 ? -17.981 -16.054 5.829 1.00 97.75 340 THR A C 1
ATOM 2449 O O . THR A 1 340 ? -18.965 -16.785 5.708 1.00 97.75 340 THR A O 1
ATOM 2452 N N . ASN A 1 341 ? -16.942 -16.090 5.000 1.00 98.06 341 ASN A N 1
ATOM 2453 C CA . ASN A 1 341 ? -16.795 -16.997 3.878 1.00 98.06 341 ASN A CA 1
ATOM 2454 C C . ASN A 1 341 ? -15.381 -17.586 3.869 1.00 98.06 341 ASN A C 1
ATOM 2456 O O . ASN A 1 341 ? -14.443 -16.970 3.371 1.00 98.06 341 ASN A O 1
ATOM 2460 N N . THR A 1 342 ? -15.222 -18.791 4.409 1.00 97.81 342 THR A N 1
ATOM 2461 C CA . THR A 1 342 ? -13.924 -19.478 4.439 1.00 97.81 342 THR A CA 1
ATOM 2462 C C . THR A 1 342 ? -13.510 -20.038 3.079 1.00 97.81 342 THR A C 1
ATOM 2464 O O . THR A 1 342 ? -12.341 -20.346 2.898 1.00 97.81 342 THR A O 1
ATOM 2467 N N . ASP A 1 343 ? -14.428 -20.155 2.112 1.00 97.56 343 ASP A N 1
ATOM 2468 C CA . ASP A 1 343 ? -14.120 -20.726 0.791 1.00 97.56 343 ASP A CA 1
ATOM 2469 C C . ASP A 1 343 ? -13.176 -19.826 -0.023 1.00 97.56 343 ASP A C 1
ATOM 2471 O O . ASP A 1 343 ? -12.459 -20.309 -0.899 1.00 97.56 343 ASP A O 1
ATOM 2475 N N . VAL A 1 344 ? -13.145 -18.524 0.286 1.00 98.00 344 VAL A N 1
ATOM 2476 C CA . VAL A 1 344 ? -12.247 -17.540 -0.346 1.00 98.00 344 VAL A CA 1
ATOM 2477 C C . VAL A 1 344 ? -10.975 -17.268 0.468 1.00 98.00 344 VAL A C 1
ATOM 2479 O O . VAL A 1 344 ? -10.155 -16.431 0.088 1.00 98.00 344 VAL A O 1
ATOM 2482 N N . VAL A 1 345 ? -10.799 -17.959 1.598 1.00 98.19 345 VAL A N 1
ATOM 2483 C CA . VAL A 1 345 ? -9.640 -17.821 2.486 1.00 98.19 345 VAL A CA 1
ATOM 2484 C C . VAL A 1 345 ? -8.698 -19.002 2.260 1.00 98.19 345 VAL A C 1
ATOM 2486 O O . VAL A 1 345 ? -9.104 -20.163 2.259 1.00 98.19 345 VAL A O 1
ATOM 2489 N N . ALA A 1 346 ? -7.421 -18.708 2.039 1.00 95.94 346 ALA A N 1
ATOM 2490 C CA . ALA A 1 346 ? -6.375 -19.712 1.930 1.00 95.94 346 ALA A CA 1
ATOM 2491 C C . ALA A 1 346 ? -6.106 -20.344 3.306 1.00 95.94 346 ALA A C 1
ATOM 2493 O O . ALA A 1 346 ? -6.037 -19.638 4.318 1.00 95.94 346 ALA A O 1
ATOM 2494 N N . ASN A 1 347 ? -5.945 -21.670 3.325 1.00 83.75 347 ASN A N 1
ATOM 2495 C CA . ASN A 1 347 ? -5.638 -22.449 4.530 1.00 83.75 347 ASN A CA 1
ATOM 2496 C C . ASN A 1 347 ? -4.150 -22.439 4.881 1.00 83.75 347 ASN A C 1
ATOM 2498 O O . ASN A 1 347 ? -3.318 -22.301 3.956 1.00 83.75 347 ASN A O 1
#